Protein AF-A0A7S2LVB5-F1 (afdb_monomer_lite)

Sequence (305 aa):
MIGCSSKLIISASCRVPMVAQCCRGQSSNKRFIRQSYLFLQNRTIRWSSSSQSQAASADSVATNIDHHQPPLLGRIALVSGTTALATPAFPALGFLYAVLRVTVPDANARKLMEGRWGTLLSFTTWTVLPNLYHGAVTSLILPCAVSNALVASITTYGVIDVVSGGPKGNYADLLLQKPWVTGAGIGATVGYIAPNHVYGPVMEYAWQIEGMTQSMNYVISVPFATEVSVATGAVAGMILHPLLYYPINGISGIHWGFPLAAVTSALYFRGLKMAGRSKSIFLRLKFLKASTSNSVLAHFICACH

Organism: NCBI:txid267567

Radius of gyration: 27.36 Å; chains: 1; bounding box: 85×70×67 Å

pLDDT: mean 72.0, std 20.52, range [30.36, 96.38]

Structure (mmCIF, N/CA/C/O backbone):
data_AF-A0A7S2LVB5-F1
#
_entry.id   AF-A0A7S2LVB5-F1
#
loop_
_atom_site.group_PDB
_atom_site.id
_atom_site.type_symbol
_atom_site.label_atom_id
_atom_site.label_alt_id
_atom_site.label_comp_id
_atom_site.label_asym_id
_atom_site.label_entity_id
_atom_site.label_seq_id
_atom_site.pdbx_PDB_ins_code
_atom_site.Cartn_x
_atom_site.Cartn_y
_atom_site.Cartn_z
_atom_site.occupancy
_atom_site.B_iso_or_equiv
_atom_site.auth_seq_id
_atom_site.auth_comp_id
_atom_site.auth_asym_id
_atom_site.auth_atom_id
_atom_site.pdbx_PDB_model_num
ATOM 1 N N . MET A 1 1 ? -48.407 -42.076 36.391 1.00 35.75 1 MET A N 1
ATOM 2 C CA . MET A 1 1 ? -47.317 -43.070 36.357 1.00 35.75 1 MET A CA 1
ATOM 3 C C . MET A 1 1 ? -46.087 -42.400 35.764 1.00 35.75 1 MET A C 1
ATOM 5 O O . MET A 1 1 ? -46.181 -41.954 34.635 1.00 35.75 1 MET A O 1
ATOM 9 N N . ILE A 1 2 ? -45.046 -42.245 36.600 1.00 34.62 2 ILE A N 1
ATOM 10 C CA . ILE A 1 2 ? -43.590 -42.323 36.329 1.00 34.62 2 ILE A CA 1
ATOM 11 C C . ILE A 1 2 ? -43.108 -41.665 35.013 1.00 34.62 2 ILE A C 1
ATOM 13 O O . ILE A 1 2 ? -43.484 -42.113 33.945 1.00 34.62 2 ILE A O 1
ATOM 17 N N . GLY A 1 3 ? -42.223 -40.667 34.957 1.00 32.00 3 GLY A N 1
ATOM 18 C CA . GLY A 1 3 ? -41.259 -40.141 35.922 1.00 32.00 3 GLY A CA 1
ATOM 19 C C . GLY A 1 3 ? -39.963 -39.718 35.195 1.00 32.00 3 GLY A C 1
ATOM 20 O O . GLY A 1 3 ? -39.666 -40.219 34.118 1.00 32.00 3 GLY A O 1
ATOM 21 N N . CYS A 1 4 ? -39.191 -38.850 35.857 1.00 30.61 4 CYS A N 1
ATOM 22 C CA . CYS A 1 4 ? -37.751 -38.575 35.697 1.00 30.61 4 CYS A CA 1
ATOM 23 C C . CYS A 1 4 ? -37.210 -37.638 34.593 1.00 30.61 4 CYS A C 1
ATOM 25 O O . CYS A 1 4 ? -36.916 -38.019 33.466 1.00 30.61 4 CYS A O 1
ATOM 27 N N . SER A 1 5 ? -36.903 -36.420 35.061 1.00 39.91 5 SER A N 1
ATOM 28 C CA . SER A 1 5 ? -35.668 -35.642 34.868 1.00 39.91 5 SER A CA 1
ATOM 29 C C . SER A 1 5 ? -34.403 -36.416 34.474 1.00 39.91 5 SER A C 1
ATOM 31 O O . SER A 1 5 ? -34.119 -37.463 35.051 1.00 39.91 5 SER A O 1
ATOM 33 N N . SER A 1 6 ? -33.521 -35.762 33.704 1.00 37.41 6 SER A N 1
ATOM 34 C CA . SER A 1 6 ? -32.094 -35.632 34.057 1.00 37.41 6 SER A CA 1
ATOM 35 C C . SER A 1 6 ? -31.421 -34.469 33.321 1.00 37.41 6 SER A C 1
ATOM 37 O O . SER A 1 6 ? -31.394 -34.398 32.096 1.00 37.41 6 SER A O 1
ATOM 39 N N . LYS A 1 7 ? -30.872 -33.553 34.126 1.00 40.53 7 LYS A N 1
ATOM 40 C CA . LYS A 1 7 ? -29.868 -32.549 33.764 1.00 40.53 7 LYS A CA 1
ATOM 41 C C . LYS A 1 7 ? -28.563 -33.265 33.405 1.00 40.53 7 LYS A C 1
ATOM 43 O O . LYS A 1 7 ? -28.171 -34.173 34.131 1.00 40.53 7 LYS A O 1
ATOM 48 N N . LEU A 1 8 ? -27.832 -32.773 32.407 1.00 34.41 8 LEU A N 1
ATOM 49 C CA . LEU A 1 8 ? -26.390 -33.001 32.319 1.00 34.41 8 LEU A CA 1
ATOM 50 C C . LEU A 1 8 ? -25.682 -31.654 32.153 1.00 34.41 8 LEU A C 1
ATOM 52 O O . LEU A 1 8 ? -25.701 -31.032 31.096 1.00 34.41 8 LEU A O 1
ATOM 56 N N . ILE A 1 9 ? -25.110 -31.198 33.263 1.00 40.56 9 ILE A N 1
ATOM 57 C CA . ILE A 1 9 ? -24.127 -30.124 33.344 1.00 40.56 9 ILE A CA 1
ATOM 58 C C . ILE A 1 9 ? -22.772 -30.818 33.220 1.00 40.56 9 ILE A C 1
ATOM 60 O O . ILE A 1 9 ? -22.446 -31.644 34.070 1.00 40.56 9 ILE A O 1
ATOM 64 N N . ILE A 1 10 ? -21.979 -30.490 32.200 1.00 37.88 10 ILE A N 1
ATOM 65 C CA . ILE A 1 10 ? -20.549 -30.815 32.189 1.00 37.88 10 ILE A CA 1
ATOM 66 C C . ILE A 1 10 ? -19.778 -29.501 32.216 1.00 37.88 10 ILE A C 1
ATOM 68 O O . ILE A 1 10 ? -19.665 -28.779 31.230 1.00 37.88 10 ILE A O 1
ATOM 72 N N . SER A 1 11 ? -19.291 -29.211 33.419 1.00 36.31 11 SER A N 1
ATOM 73 C CA . SER A 1 11 ? -18.214 -28.280 33.715 1.00 36.31 11 SER A CA 1
ATOM 74 C C . SER A 1 11 ? -16.892 -28.944 33.329 1.00 36.31 11 SER A C 1
ATOM 76 O O . SER A 1 11 ? -16.600 -30.041 33.802 1.00 36.31 11 SER A O 1
ATOM 78 N N . ALA A 1 12 ? -16.095 -28.289 32.487 1.00 36.03 12 ALA A N 1
ATOM 79 C CA . ALA A 1 12 ? -14.706 -28.661 32.247 1.00 36.03 12 ALA A CA 1
ATOM 80 C C . ALA A 1 12 ? -13.818 -27.434 32.482 1.00 36.03 12 ALA A C 1
ATOM 82 O O . ALA A 1 12 ? -13.540 -26.638 31.588 1.00 36.03 12 ALA A O 1
ATOM 83 N N . SER A 1 13 ? -13.401 -27.288 33.739 1.00 35.75 13 SER A N 1
ATOM 84 C CA . SER A 1 13 ? -12.274 -26.457 34.155 1.00 35.75 13 SER A CA 1
ATOM 85 C C . SER A 1 13 ? -10.976 -27.032 33.591 1.00 35.75 13 SER A C 1
ATOM 87 O O . SER A 1 13 ? -10.487 -28.042 34.092 1.00 35.75 13 SER A O 1
ATOM 89 N N . CYS A 1 14 ? -10.366 -26.358 32.618 1.00 30.36 14 CYS A N 1
ATOM 90 C CA . CYS A 1 14 ? -8.947 -26.543 32.316 1.00 30.36 14 CYS A CA 1
ATOM 91 C C . CYS A 1 14 ? -8.132 -25.520 33.114 1.00 30.36 14 CYS A C 1
ATOM 93 O O . CYS A 1 14 ? -7.968 -24.370 32.713 1.00 30.36 14 CYS A O 1
ATOM 95 N N . ARG A 1 15 ? -7.624 -25.961 34.272 1.00 32.81 15 ARG A N 1
ATOM 96 C CA . ARG A 1 15 ? -6.464 -25.352 34.935 1.00 32.81 15 ARG A CA 1
ATOM 97 C C . ARG A 1 15 ? -5.227 -25.669 34.101 1.00 32.81 15 ARG A C 1
ATOM 99 O O . ARG A 1 15 ? -4.906 -26.840 33.927 1.00 32.81 15 ARG A O 1
ATOM 106 N N . VAL A 1 16 ? -4.503 -24.643 33.668 1.00 35.31 16 VAL A N 1
ATOM 107 C CA . VAL A 1 16 ? -3.110 -24.778 33.226 1.00 35.31 16 VAL A CA 1
ATOM 108 C C . VAL A 1 16 ? -2.231 -24.117 34.293 1.00 35.31 16 VAL A C 1
ATOM 110 O O . VAL A 1 16 ? -2.535 -22.994 34.704 1.00 35.31 16 VAL A O 1
ATOM 113 N N . PRO A 1 17 ? -1.205 -24.810 34.815 1.00 41.88 17 PRO A N 1
ATOM 114 C CA . PRO A 1 17 ? -0.405 -24.319 35.926 1.00 41.88 17 PRO A CA 1
ATOM 115 C C . PRO A 1 17 ? 0.541 -23.191 35.500 1.00 41.88 17 PRO A C 1
ATOM 117 O O . PRO A 1 17 ? 1.174 -23.240 34.446 1.00 41.88 17 PRO A O 1
ATOM 120 N N . MET A 1 18 ? 0.671 -22.203 36.388 1.00 34.16 18 MET A N 1
ATOM 121 C CA . MET A 1 18 ? 1.814 -21.298 36.441 1.00 34.16 18 MET A CA 1
ATOM 122 C C . MET A 1 18 ? 3.101 -22.114 36.588 1.00 34.16 18 MET A C 1
ATOM 124 O O . MET A 1 18 ? 3.300 -22.782 37.602 1.00 34.16 18 MET A O 1
ATOM 128 N N . VAL A 1 19 ? 3.997 -21.994 35.612 1.00 33.59 19 VAL A N 1
ATOM 129 C CA . VAL A 1 19 ? 5.414 -22.312 35.784 1.00 33.59 19 VAL A CA 1
ATOM 130 C C . VAL A 1 19 ? 6.160 -20.988 35.860 1.00 33.59 19 VAL A C 1
ATOM 132 O O . VAL A 1 19 ? 6.384 -20.311 34.861 1.00 33.59 19 VAL A O 1
ATOM 135 N N . ALA A 1 20 ? 6.512 -20.613 37.085 1.00 43.16 20 ALA A N 1
ATOM 136 C CA . ALA A 1 20 ? 7.565 -19.655 37.351 1.00 43.16 20 ALA A CA 1
ATOM 137 C C . ALA A 1 20 ? 8.901 -20.402 37.282 1.00 43.16 20 ALA A C 1
ATOM 139 O O . ALA A 1 20 ? 9.131 -21.291 38.099 1.00 43.16 20 ALA A O 1
ATOM 140 N N . GLN A 1 21 ? 9.794 -20.037 36.357 1.00 33.72 21 GLN A N 1
ATOM 141 C CA . GLN A 1 21 ? 11.219 -20.292 36.561 1.00 33.72 21 GLN A CA 1
ATOM 142 C C . GLN A 1 21 ? 12.143 -19.416 35.705 1.00 33.72 21 GLN A C 1
ATOM 144 O O . GLN A 1 21 ? 12.141 -19.456 34.481 1.00 33.72 21 GLN A O 1
ATOM 149 N N . CYS A 1 22 ? 12.988 -18.699 36.447 1.00 30.69 22 CYS A N 1
ATOM 150 C CA . CYS A 1 22 ? 14.386 -18.374 36.183 1.00 30.69 22 CYS A CA 1
ATOM 151 C C . CYS A 1 22 ? 14.777 -17.444 35.023 1.00 30.69 22 CYS A C 1
ATOM 153 O O . CYS A 1 22 ? 14.985 -17.838 33.880 1.00 30.69 22 CYS A O 1
ATOM 155 N N . CYS A 1 23 ? 15.129 -16.224 35.439 1.00 44.19 23 CYS A N 1
ATOM 156 C CA . CYS A 1 23 ? 16.204 -15.404 34.894 1.00 44.19 23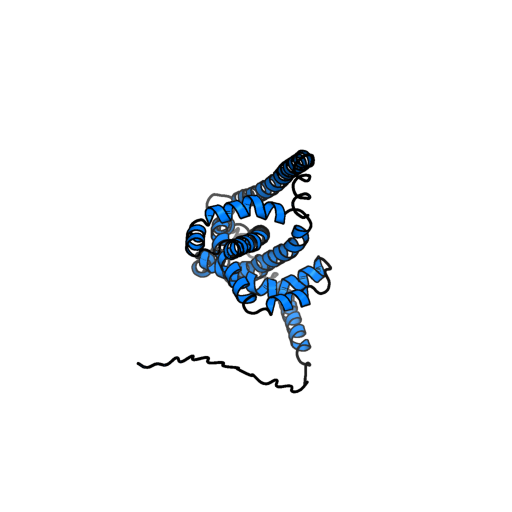 CYS A CA 1
ATOM 157 C C . CYS A 1 23 ? 17.445 -16.224 34.487 1.00 44.19 23 CYS A C 1
ATOM 159 O O . CYS A 1 23 ? 18.034 -16.892 35.337 1.00 44.19 23 CYS A O 1
ATOM 161 N N . ARG A 1 24 ? 17.914 -16.066 33.240 1.00 34.28 24 ARG A N 1
ATOM 162 C CA . ARG A 1 24 ? 19.343 -16.082 32.860 1.00 34.28 24 ARG A CA 1
ATOM 163 C C . ARG A 1 24 ? 19.531 -15.599 31.412 1.00 34.28 24 ARG A C 1
ATOM 165 O O . ARG A 1 24 ? 19.062 -16.233 30.478 1.00 34.28 24 ARG A O 1
ATOM 172 N N . GLY A 1 25 ? 20.304 -14.522 31.238 1.00 35.47 25 GLY A N 1
ATOM 173 C CA . GLY A 1 25 ? 21.238 -14.415 30.109 1.00 35.47 25 GLY A CA 1
ATOM 174 C C . GLY A 1 25 ? 20.828 -13.636 28.851 1.00 35.47 25 GLY A C 1
ATOM 175 O O . GLY A 1 25 ? 21.008 -14.145 27.750 1.00 35.47 25 GLY A O 1
ATOM 176 N N . GLN A 1 26 ? 20.401 -12.373 28.957 1.00 41.00 26 GLN A N 1
ATOM 177 C CA . GLN A 1 26 ? 20.441 -11.443 27.813 1.00 41.00 26 GLN A CA 1
ATOM 178 C C . GLN A 1 26 ? 21.846 -10.824 27.671 1.00 41.00 26 GLN A C 1
ATOM 180 O O . GLN A 1 26 ? 22.150 -9.787 28.250 1.00 41.00 26 GLN A O 1
ATOM 185 N N . SER A 1 27 ? 22.721 -11.463 26.889 1.00 44.84 27 SER A N 1
ATOM 186 C CA . SER A 1 27 ? 24.031 -10.901 26.501 1.00 44.84 27 SER A CA 1
ATOM 187 C C . SER A 1 27 ? 24.488 -11.383 25.113 1.00 44.84 27 SER A C 1
ATOM 189 O O . SER A 1 27 ? 25.638 -11.756 24.907 1.00 44.84 27 SER A O 1
ATOM 191 N N . SER A 1 28 ? 23.585 -11.414 24.123 1.00 43.78 28 SER A N 1
ATOM 192 C CA . SER A 1 28 ? 23.976 -11.796 22.748 1.00 43.78 28 SER A CA 1
ATOM 193 C C . SER A 1 28 ? 23.443 -10.889 21.633 1.00 43.78 28 SER A C 1
ATOM 195 O O . SER A 1 28 ? 23.847 -11.023 20.484 1.00 43.78 28 SER A O 1
ATOM 197 N N . ASN A 1 29 ? 22.615 -9.881 21.938 1.00 45.72 29 ASN A N 1
ATOM 198 C CA . ASN A 1 29 ? 21.957 -9.102 20.878 1.00 45.72 29 ASN A CA 1
ATOM 199 C C . ASN A 1 29 ? 22.748 -7.874 20.378 1.00 45.72 29 ASN A C 1
ATOM 201 O O . ASN A 1 29 ? 22.427 -7.295 19.346 1.00 45.72 29 ASN A O 1
ATOM 205 N N . LYS A 1 30 ? 23.835 -7.480 21.061 1.00 40.69 30 LYS A N 1
ATOM 206 C CA . LYS A 1 30 ? 24.654 -6.323 20.639 1.00 40.69 30 LYS A CA 1
ATOM 207 C C . LYS A 1 30 ? 25.687 -6.649 19.550 1.00 40.69 30 LYS A C 1
ATOM 209 O O . LYS A 1 30 ? 26.163 -5.732 18.886 1.00 40.69 30 LYS A O 1
ATOM 214 N N . ARG A 1 31 ? 26.031 -7.927 19.330 1.00 45.09 31 ARG A N 1
ATOM 215 C CA . ARG A 1 31 ? 26.984 -8.321 18.267 1.00 45.09 31 ARG A CA 1
ATOM 216 C C . ARG A 1 31 ? 26.325 -8.440 16.893 1.00 45.09 31 ARG A C 1
ATOM 218 O O . ARG A 1 31 ? 26.957 -8.074 15.909 1.00 45.09 31 ARG A O 1
ATOM 225 N N . PHE A 1 32 ? 25.060 -8.857 16.834 1.00 45.56 32 PHE A N 1
ATOM 226 C CA . PHE A 1 32 ? 24.356 -9.045 15.563 1.00 45.56 32 PHE A CA 1
ATOM 227 C C . PHE A 1 32 ? 24.054 -7.710 14.866 1.00 45.56 32 PHE A C 1
ATOM 229 O O . PHE A 1 32 ? 24.306 -7.558 13.676 1.00 45.56 32 PHE A O 1
ATOM 236 N N . ILE A 1 33 ? 23.645 -6.686 15.625 1.00 52.06 33 ILE A N 1
ATOM 237 C CA . ILE A 1 33 ? 23.381 -5.347 15.068 1.00 52.06 33 ILE A CA 1
ATOM 238 C C . ILE A 1 33 ? 24.677 -4.697 14.552 1.00 52.06 33 ILE A C 1
ATOM 240 O O . ILE A 1 33 ? 24.681 -4.086 13.487 1.00 52.06 33 ILE A O 1
ATOM 244 N N . ARG A 1 34 ? 25.814 -4.884 15.240 1.00 45.12 34 ARG A N 1
ATOM 245 C CA . ARG A 1 34 ? 27.103 -4.304 14.816 1.00 45.12 34 ARG A CA 1
ATOM 246 C C . ARG A 1 34 ? 27.665 -4.955 13.541 1.00 45.12 34 ARG A C 1
ATOM 248 O O . ARG A 1 34 ? 28.349 -4.278 12.778 1.00 45.12 34 ARG A O 1
ATOM 255 N N . GLN A 1 35 ? 27.350 -6.227 13.277 1.00 45.47 35 GLN A N 1
ATOM 256 C CA . GLN A 1 35 ? 27.742 -6.913 12.038 1.00 45.47 35 GLN A CA 1
ATOM 257 C C . GLN A 1 35 ? 26.933 -6.441 10.818 1.00 45.47 35 GLN A C 1
ATOM 259 O O . GLN A 1 35 ? 27.504 -6.278 9.740 1.00 45.47 35 GLN A O 1
ATOM 264 N N . SER A 1 36 ? 25.644 -6.131 10.987 1.00 48.53 36 SER A N 1
ATOM 265 C CA . SER A 1 36 ? 24.786 -5.650 9.893 1.00 48.53 36 SER A CA 1
ATOM 266 C C . SER A 1 36 ? 25.194 -4.266 9.367 1.00 48.53 36 SER A C 1
ATOM 268 O O . SER A 1 36 ? 25.165 -4.036 8.158 1.00 48.53 36 SER A O 1
ATOM 270 N N . TYR A 1 37 ? 25.650 -3.357 10.240 1.00 45.69 37 TYR A N 1
ATOM 271 C CA . TYR A 1 37 ? 26.130 -2.031 9.818 1.00 45.69 37 TYR A CA 1
ATOM 272 C C . TYR A 1 37 ? 27.459 -2.089 9.046 1.00 45.69 37 TYR A C 1
ATOM 274 O O . TYR A 1 37 ? 27.626 -1.373 8.058 1.00 45.69 37 TYR A O 1
ATOM 282 N N . LEU A 1 38 ? 28.379 -2.983 9.429 1.00 46.66 38 LEU A N 1
ATOM 283 C CA . LEU A 1 38 ? 29.656 -3.160 8.722 1.00 46.66 38 LEU A CA 1
ATOM 284 C C . LEU A 1 38 ? 29.482 -3.819 7.343 1.00 46.66 38 LEU A C 1
ATOM 286 O O . LEU A 1 38 ? 30.240 -3.520 6.420 1.00 46.66 38 LEU A O 1
ATOM 290 N N . PHE A 1 39 ? 28.459 -4.661 7.165 1.00 47.31 39 PHE A N 1
ATOM 291 C CA . PHE A 1 39 ? 28.140 -5.246 5.859 1.00 47.31 39 PHE A CA 1
ATOM 292 C C . PHE A 1 39 ? 27.576 -4.207 4.870 1.00 47.31 39 PHE A C 1
ATOM 294 O O . PHE A 1 39 ? 27.890 -4.251 3.679 1.00 47.31 39 PHE A O 1
ATOM 301 N N . LEU A 1 40 ? 26.799 -3.233 5.358 1.00 45.62 40 LEU A N 1
ATOM 302 C CA . LEU A 1 40 ? 26.275 -2.132 4.540 1.00 45.62 40 LEU A CA 1
ATOM 303 C C . LEU A 1 40 ? 27.365 -1.118 4.154 1.00 45.62 40 LEU A C 1
ATOM 305 O O . LEU A 1 40 ? 27.408 -0.707 2.997 1.00 45.62 40 LEU A O 1
ATOM 309 N N . GLN A 1 41 ? 28.291 -0.782 5.060 1.00 48.41 41 GLN A N 1
ATOM 310 C CA . GLN A 1 41 ? 29.406 0.132 4.757 1.00 48.41 41 GLN A CA 1
ATOM 311 C C . GLN A 1 41 ? 30.425 -0.449 3.762 1.00 48.41 41 GLN A C 1
ATOM 313 O O . GLN A 1 41 ? 30.938 0.276 2.911 1.00 48.41 41 GLN A O 1
ATOM 318 N N . ASN A 1 42 ? 30.694 -1.759 3.802 1.00 40.31 42 ASN A N 1
ATOM 319 C CA . ASN A 1 42 ? 31.639 -2.377 2.863 1.00 40.31 42 ASN A CA 1
ATOM 320 C C . ASN A 1 42 ? 31.084 -2.532 1.435 1.00 40.31 42 ASN A C 1
ATOM 322 O O . ASN A 1 42 ? 31.864 -2.651 0.487 1.00 40.31 42 ASN A O 1
ATOM 326 N N . ARG A 1 43 ? 29.756 -2.501 1.239 1.00 47.31 43 ARG A N 1
ATOM 327 C CA . ARG A 1 43 ? 29.160 -2.495 -0.108 1.00 47.31 43 ARG A CA 1
ATOM 328 C C . ARG A 1 43 ? 29.185 -1.113 -0.758 1.00 47.31 43 ARG A C 1
ATOM 330 O O . ARG A 1 43 ? 29.438 -1.050 -1.955 1.00 47.31 43 ARG A O 1
ATOM 337 N N . THR A 1 44 ? 29.007 -0.024 -0.011 1.00 45.81 44 THR A N 1
ATOM 338 C CA . THR A 1 44 ? 29.083 1.338 -0.574 1.00 45.81 44 THR A CA 1
ATOM 339 C C . THR A 1 44 ? 30.484 1.695 -1.066 1.00 45.81 44 THR A C 1
ATOM 341 O O . THR A 1 44 ? 30.612 2.348 -2.096 1.00 45.81 44 THR A O 1
ATOM 344 N N . ILE A 1 45 ? 31.539 1.200 -0.411 1.00 46.56 45 ILE A N 1
ATOM 345 C CA . ILE A 1 45 ? 32.925 1.466 -0.835 1.00 46.56 45 ILE A CA 1
ATOM 346 C C . ILE A 1 45 ? 33.287 0.683 -2.113 1.00 46.56 45 ILE A C 1
ATOM 348 O O . ILE A 1 45 ? 33.982 1.200 -2.982 1.00 46.56 45 ILE A O 1
ATOM 352 N N . ARG A 1 46 ? 32.765 -0.540 -2.298 1.00 39.50 46 ARG A N 1
ATOM 353 C CA . ARG A 1 46 ? 33.046 -1.353 -3.502 1.00 39.50 46 ARG A CA 1
ATOM 354 C C . ARG A 1 46 ? 32.313 -0.865 -4.765 1.00 39.50 46 ARG A C 1
ATOM 356 O O . ARG A 1 46 ? 32.735 -1.178 -5.876 1.00 39.50 46 ARG A O 1
ATOM 363 N N . TRP A 1 47 ? 31.251 -0.074 -4.608 1.00 39.81 47 TRP A N 1
ATOM 364 C CA . TRP A 1 47 ? 30.576 0.587 -5.731 1.00 39.81 47 TRP A CA 1
ATOM 365 C C . TRP A 1 47 ? 31.335 1.809 -6.259 1.00 39.81 47 TRP A C 1
ATOM 367 O O . TRP A 1 47 ? 31.110 2.188 -7.399 1.00 39.81 47 TRP A O 1
ATOM 377 N N . SER A 1 48 ? 32.251 2.418 -5.491 1.00 40.06 48 SER A N 1
ATOM 378 C CA . SER A 1 48 ? 32.998 3.587 -5.985 1.00 40.06 48 SER A CA 1
ATOM 379 C C . SER A 1 48 ? 34.229 3.217 -6.819 1.00 40.06 48 SER A C 1
ATOM 381 O O . SER A 1 48 ? 34.721 4.057 -7.565 1.00 40.06 48 SER A O 1
ATOM 383 N N . SER A 1 49 ? 34.733 1.984 -6.716 1.00 42.00 49 SER A N 1
ATOM 384 C CA . SER A 1 49 ? 35.963 1.550 -7.395 1.00 42.00 49 SER A CA 1
ATOM 385 C C . SER A 1 49 ? 35.735 0.753 -8.683 1.00 42.00 49 SER A C 1
ATOM 387 O O . SER A 1 49 ? 36.684 0.514 -9.422 1.00 42.00 49 SER A O 1
ATOM 389 N N . SER A 1 50 ? 34.492 0.372 -8.991 1.00 44.03 50 SER A N 1
ATOM 390 C CA . SER A 1 50 ? 34.132 -0.315 -10.246 1.00 44.03 50 SER A CA 1
ATOM 391 C C . SER A 1 50 ? 33.625 0.630 -11.346 1.00 44.03 50 SER A C 1
ATOM 393 O O . SER A 1 50 ? 33.484 0.215 -12.491 1.00 44.03 50 SER A O 1
ATOM 395 N N . SER A 1 51 ? 33.423 1.913 -11.035 1.00 46.88 51 SER A N 1
ATOM 396 C CA . SER A 1 51 ? 32.856 2.909 -11.959 1.00 46.88 51 SER A CA 1
ATOM 397 C C . SER A 1 51 ? 33.882 3.602 -12.862 1.00 46.88 51 SER A C 1
ATOM 399 O O . SER A 1 51 ? 33.492 4.393 -13.714 1.00 46.88 51 SER A O 1
ATOM 401 N N . GLN A 1 52 ? 35.186 3.366 -12.674 1.00 46.72 52 GLN A N 1
ATOM 402 C CA . GLN A 1 52 ? 36.233 4.162 -13.332 1.00 46.72 52 GLN A CA 1
ATOM 403 C C . GLN A 1 52 ? 36.926 3.483 -14.521 1.00 46.72 52 GLN A C 1
ATOM 405 O O . GLN A 1 52 ? 37.610 4.161 -15.280 1.00 46.72 52 GLN A O 1
ATOM 410 N N . SER A 1 53 ? 36.713 2.187 -14.755 1.00 44.44 53 SER A N 1
ATOM 411 C CA . SER A 1 53 ? 37.353 1.446 -15.859 1.00 44.44 53 SER A CA 1
ATOM 412 C C . SER A 1 53 ? 36.438 1.145 -17.058 1.00 44.44 53 SER A C 1
ATOM 414 O O . SER A 1 53 ? 36.864 0.464 -17.984 1.00 44.44 53 SER A O 1
ATOM 416 N N . GLN A 1 54 ? 35.214 1.688 -17.102 1.00 48.41 54 GLN A N 1
ATOM 417 C CA . GLN A 1 54 ? 34.299 1.579 -18.259 1.00 48.41 54 GLN A CA 1
ATOM 418 C C . GLN A 1 54 ? 34.056 2.909 -19.000 1.00 48.41 54 GLN A C 1
ATOM 420 O O . GLN A 1 54 ? 33.206 2.984 -19.881 1.00 48.41 54 GLN A O 1
ATOM 425 N N . ALA A 1 55 ? 34.827 3.958 -18.701 1.00 46.31 55 ALA A N 1
ATOM 426 C CA . ALA A 1 55 ? 34.642 5.285 -19.298 1.00 46.31 55 ALA A CA 1
ATOM 427 C C . ALA A 1 55 ? 35.165 5.433 -20.747 1.00 46.31 55 ALA A C 1
ATOM 429 O O . ALA A 1 55 ? 35.004 6.497 -21.330 1.00 46.31 55 ALA A O 1
ATOM 430 N N . ALA A 1 56 ? 35.777 4.404 -21.348 1.00 46.62 56 ALA A N 1
ATOM 431 C CA . ALA A 1 56 ? 36.442 4.523 -22.657 1.00 46.62 56 ALA A CA 1
ATOM 432 C C . ALA A 1 56 ? 35.737 3.801 -23.828 1.00 46.62 56 ALA A C 1
ATOM 434 O O . ALA A 1 56 ? 36.320 3.655 -24.896 1.00 46.62 56 ALA A O 1
ATOM 435 N N . SER A 1 57 ? 34.492 3.338 -23.663 1.00 45.66 57 SER A N 1
ATOM 436 C CA . SER A 1 57 ? 33.711 2.729 -24.764 1.00 45.66 57 SER A CA 1
ATOM 437 C C . SER A 1 57 ? 32.205 3.030 -24.694 1.00 45.66 57 SER A C 1
ATOM 439 O O . SER A 1 57 ? 31.380 2.241 -25.145 1.00 45.66 57 SER A O 1
ATOM 441 N N . ALA A 1 58 ? 31.837 4.181 -24.121 1.00 45.78 58 ALA A N 1
ATOM 442 C CA . ALA A 1 58 ? 30.447 4.571 -23.864 1.00 45.78 58 ALA A CA 1
ATOM 443 C C . ALA A 1 58 ? 29.857 5.578 -24.878 1.00 45.78 58 ALA A C 1
ATOM 445 O O . ALA A 1 58 ? 28.734 6.030 -24.683 1.00 45.78 58 ALA A O 1
ATOM 446 N N . ASP A 1 59 ? 30.563 5.904 -25.966 1.00 44.75 59 ASP A N 1
ATOM 447 C CA . ASP A 1 59 ? 30.150 6.969 -26.902 1.00 44.75 59 ASP A CA 1
ATOM 448 C C . ASP A 1 59 ? 29.318 6.503 -28.114 1.00 44.75 59 ASP A C 1
ATOM 450 O O . ASP A 1 59 ? 29.025 7.288 -29.012 1.00 44.75 59 ASP A O 1
ATOM 454 N N . SER A 1 60 ? 28.870 5.245 -28.160 1.00 43.81 60 SER A N 1
ATOM 455 C CA . SER A 1 60 ? 27.989 4.771 -29.248 1.00 43.81 60 SER A CA 1
ATOM 456 C C . SER A 1 60 ? 26.861 3.834 -28.823 1.00 43.81 60 SER A C 1
ATOM 458 O O . SER A 1 60 ? 26.122 3.333 -29.669 1.00 43.81 60 SER A O 1
ATOM 460 N N . VAL A 1 61 ? 26.646 3.663 -27.517 1.00 46.19 61 VAL A N 1
ATOM 461 C CA . VAL A 1 61 ? 25.411 3.078 -26.984 1.00 46.19 61 VAL A CA 1
ATOM 462 C C . VAL A 1 61 ? 24.628 4.193 -26.304 1.00 46.19 61 VAL A C 1
ATOM 464 O O . VAL A 1 61 ? 24.347 4.156 -25.108 1.00 46.19 61 VAL A O 1
ATOM 467 N N . ALA A 1 62 ? 24.255 5.201 -27.096 1.00 46.09 62 ALA A N 1
ATOM 468 C CA . ALA A 1 62 ? 23.028 5.938 -26.845 1.00 46.09 62 ALA A CA 1
ATOM 469 C C . ALA A 1 62 ? 21.902 4.904 -26.940 1.00 46.09 62 ALA A C 1
ATOM 471 O O . ALA A 1 62 ? 21.313 4.667 -27.995 1.00 46.09 62 ALA A O 1
ATOM 472 N N . THR A 1 63 ? 21.713 4.182 -25.835 1.00 47.59 63 THR A N 1
ATOM 473 C CA . THR A 1 63 ? 20.576 3.317 -25.604 1.00 47.59 63 THR A CA 1
ATOM 474 C C . THR A 1 63 ? 19.364 4.128 -26.006 1.00 47.59 63 THR A C 1
ATOM 476 O O . THR A 1 63 ? 19.226 5.296 -25.644 1.00 47.59 63 THR A O 1
ATOM 479 N N . ASN A 1 64 ? 18.518 3.528 -26.829 1.00 48.72 64 ASN A N 1
ATOM 480 C CA . ASN A 1 64 ? 17.180 4.020 -27.068 1.00 48.72 64 ASN A CA 1
ATOM 481 C C . ASN A 1 64 ? 16.498 4.019 -25.692 1.00 48.72 64 ASN A C 1
ATOM 483 O O . ASN A 1 64 ? 15.983 2.993 -25.248 1.00 48.72 64 ASN A O 1
ATOM 487 N N . ILE A 1 65 ? 16.676 5.104 -24.929 1.00 56.50 65 ILE A N 1
ATOM 488 C CA . ILE A 1 65 ? 16.057 5.293 -23.628 1.00 56.50 65 ILE A CA 1
ATOM 489 C C . ILE A 1 65 ? 14.588 5.343 -23.979 1.00 56.50 65 ILE A C 1
ATOM 491 O O . ILE A 1 65 ? 14.113 6.345 -24.506 1.00 56.50 65 ILE A O 1
ATOM 495 N N . ASP A 1 66 ? 13.899 4.228 -23.759 1.00 63.56 66 ASP A N 1
ATOM 496 C CA . ASP A 1 66 ? 12.463 4.132 -23.935 1.00 63.56 66 ASP A CA 1
ATOM 497 C C . ASP A 1 66 ? 11.820 5.225 -23.073 1.00 63.56 66 ASP A C 1
ATOM 499 O O . ASP A 1 66 ? 11.533 5.029 -21.891 1.00 63.56 66 ASP A O 1
ATOM 503 N N . HIS A 1 67 ? 11.563 6.391 -23.673 1.00 69.12 67 HIS A N 1
ATOM 504 C CA . HIS A 1 67 ? 10.910 7.547 -23.050 1.00 69.12 67 HIS A CA 1
ATOM 505 C C . HIS A 1 67 ? 9.483 7.221 -22.574 1.00 69.12 67 HIS A C 1
ATOM 507 O O . HIS A 1 67 ? 8.801 8.044 -21.960 1.00 69.12 67 HIS A O 1
ATOM 513 N N . HIS A 1 68 ? 9.021 6.007 -22.853 1.00 81.06 68 HIS A N 1
ATOM 514 C CA . HIS A 1 68 ? 7.755 5.444 -22.421 1.00 81.06 68 HIS A CA 1
ATOM 515 C C . HIS A 1 68 ? 7.794 4.907 -20.993 1.00 81.06 68 HIS A C 1
ATOM 517 O O . HIS A 1 68 ? 6.748 4.847 -20.348 1.00 81.06 68 HIS A O 1
ATOM 523 N N . GLN A 1 69 ? 8.971 4.539 -20.481 1.00 83.75 69 GLN A N 1
ATOM 524 C CA . GLN A 1 69 ? 9.092 3.895 -19.183 1.00 83.75 69 GLN A CA 1
ATOM 525 C C . GLN A 1 69 ? 9.574 4.884 -18.111 1.00 83.75 69 GLN A C 1
ATOM 527 O O . GLN A 1 69 ? 10.599 5.544 -18.291 1.00 83.75 69 GLN A O 1
ATOM 532 N N . PRO A 1 70 ? 8.874 4.997 -16.968 1.00 86.50 70 PRO A N 1
ATOM 533 C CA . PRO A 1 70 ? 9.315 5.868 -15.885 1.00 86.50 70 PRO A CA 1
ATOM 534 C C . PRO A 1 70 ? 10.629 5.363 -15.272 1.00 86.50 70 PRO A C 1
ATOM 536 O O . PRO A 1 70 ? 10.807 4.147 -15.128 1.00 86.50 70 PRO A O 1
ATOM 539 N N . PRO A 1 71 ? 11.527 6.262 -14.832 1.00 90.44 71 PRO A N 1
ATOM 540 C CA . PRO A 1 71 ? 12.725 5.868 -14.095 1.00 90.44 71 PRO A CA 1
ATOM 541 C C . PRO A 1 71 ? 12.352 5.170 -12.776 1.00 90.44 71 PRO A C 1
ATOM 543 O O . PRO A 1 71 ? 11.282 5.423 -12.218 1.00 90.44 71 PRO A O 1
ATOM 546 N N . LEU A 1 72 ? 13.252 4.334 -12.238 1.00 89.94 72 LEU A N 1
ATOM 547 C CA . LEU A 1 72 ? 13.031 3.574 -10.994 1.00 89.94 72 LEU A CA 1
ATOM 548 C C . LEU A 1 72 ? 12.512 4.460 -9.850 1.00 89.94 72 LEU A C 1
ATOM 550 O O . LEU A 1 72 ? 11.526 4.118 -9.202 1.00 89.94 72 LEU A O 1
ATOM 554 N N . LEU A 1 73 ? 13.125 5.630 -9.642 1.00 89.69 73 LEU A N 1
ATOM 555 C CA . LEU A 1 73 ? 12.690 6.581 -8.612 1.00 89.69 73 LEU A CA 1
ATOM 556 C C . LEU A 1 73 ? 11.258 7.085 -8.840 1.00 89.69 73 LEU A C 1
ATOM 558 O O . LEU A 1 73 ? 10.509 7.240 -7.879 1.00 89.69 73 LEU A O 1
ATOM 562 N N . GLY A 1 74 ? 10.849 7.281 -10.097 1.00 89.50 74 GLY A N 1
ATOM 563 C CA . GLY A 1 74 ? 9.473 7.638 -10.446 1.00 89.50 74 GLY A CA 1
ATOM 564 C C . GLY A 1 74 ? 8.480 6.526 -10.100 1.00 89.50 74 GLY A C 1
ATOM 565 O O . GLY A 1 74 ? 7.415 6.802 -9.549 1.00 89.50 74 GLY A O 1
ATOM 566 N N . ARG A 1 75 ? 8.851 5.260 -10.338 1.00 90.75 75 ARG A N 1
ATOM 567 C CA . ARG A 1 75 ? 8.037 4.085 -9.972 1.00 90.75 75 ARG A CA 1
ATOM 568 C C . ARG A 1 75 ? 7.915 3.923 -8.455 1.00 90.75 75 ARG A C 1
ATOM 570 O O . ARG A 1 75 ? 6.811 3.761 -7.940 1.00 90.75 75 ARG A O 1
ATOM 577 N N . ILE A 1 76 ? 9.029 4.051 -7.731 1.00 92.38 76 ILE A N 1
ATOM 578 C CA . ILE A 1 76 ? 9.067 4.034 -6.259 1.00 92.38 76 ILE A CA 1
ATOM 579 C C . ILE A 1 76 ? 8.180 5.151 -5.694 1.00 92.38 76 ILE A C 1
ATOM 581 O O . ILE A 1 76 ? 7.358 4.888 -4.818 1.00 92.38 76 ILE A O 1
ATOM 585 N N . ALA A 1 77 ? 8.283 6.375 -6.220 1.00 90.88 77 ALA A N 1
ATOM 586 C CA . ALA A 1 77 ? 7.457 7.502 -5.788 1.00 90.88 77 ALA A CA 1
ATOM 587 C C . ALA A 1 77 ? 5.958 7.268 -6.049 1.00 90.88 77 ALA A C 1
ATOM 589 O O . ALA A 1 77 ? 5.134 7.581 -5.190 1.00 90.88 77 ALA A O 1
ATOM 590 N N . LEU A 1 78 ? 5.599 6.669 -7.189 1.00 89.69 78 LEU A N 1
ATOM 591 C CA . LEU A 1 78 ? 4.222 6.281 -7.516 1.00 89.69 78 LEU A CA 1
ATOM 592 C C . LEU A 1 78 ? 3.648 5.274 -6.516 1.00 89.69 78 LEU A C 1
ATOM 594 O O . LEU A 1 78 ? 2.567 5.497 -5.965 1.00 89.69 78 LEU A O 1
ATOM 598 N N . VAL A 1 79 ? 4.371 4.182 -6.261 1.00 92.06 79 VAL A N 1
ATOM 599 C CA . VAL A 1 79 ? 3.961 3.140 -5.304 1.00 92.06 79 VAL A CA 1
ATOM 600 C C . VAL A 1 79 ? 3.877 3.715 -3.890 1.00 92.06 79 VAL A C 1
ATOM 602 O O . VAL A 1 79 ? 2.908 3.468 -3.174 1.00 92.06 79 VAL A O 1
ATOM 605 N N . SER A 1 80 ? 4.852 4.540 -3.507 1.00 92.75 80 SER A N 1
ATOM 606 C CA . SER A 1 80 ? 4.897 5.241 -2.222 1.00 92.75 80 SER A CA 1
ATOM 607 C C . SER A 1 80 ? 3.671 6.139 -2.031 1.00 92.75 80 SER A C 1
ATOM 609 O O . SER A 1 80 ? 2.898 5.955 -1.090 1.00 92.75 80 SER A O 1
ATOM 611 N N . GLY A 1 81 ? 3.426 7.059 -2.968 1.00 89.88 81 GLY A N 1
ATOM 612 C CA . GLY A 1 81 ? 2.337 8.029 -2.877 1.00 89.88 81 GLY A CA 1
ATOM 613 C C . GLY A 1 81 ? 0.957 7.378 -2.880 1.00 89.88 81 GLY A C 1
ATOM 614 O O . GLY A 1 81 ? 0.099 7.733 -2.074 1.00 89.88 81 GLY A O 1
ATOM 615 N N . THR A 1 82 ? 0.740 6.380 -3.736 1.00 90.19 82 THR A N 1
ATOM 616 C CA . THR A 1 82 ? -0.534 5.647 -3.762 1.00 90.19 82 THR A CA 1
ATOM 617 C C . THR A 1 82 ? -0.765 4.828 -2.500 1.00 90.19 82 THR A C 1
ATOM 619 O O . THR A 1 82 ? -1.879 4.841 -1.979 1.00 90.19 82 THR A O 1
ATOM 622 N N . THR A 1 83 ? 0.271 4.194 -1.948 1.00 91.81 83 THR A N 1
ATOM 623 C CA . THR A 1 83 ? 0.173 3.477 -0.670 1.00 91.81 83 THR A CA 1
ATOM 624 C C . THR A 1 83 ? -0.138 4.434 0.484 1.00 91.81 83 THR A C 1
ATOM 626 O O . THR A 1 83 ? -1.045 4.167 1.278 1.00 91.81 83 THR A O 1
ATOM 629 N N . ALA A 1 84 ? 0.550 5.579 0.564 1.00 91.38 84 ALA A N 1
ATOM 630 C CA . ALA A 1 84 ? 0.274 6.600 1.577 1.00 91.38 84 ALA A CA 1
ATOM 631 C C . ALA A 1 84 ? -1.176 7.096 1.491 1.00 91.38 84 ALA A C 1
ATOM 633 O O . ALA A 1 84 ? -1.875 7.171 2.501 1.00 91.38 84 ALA A O 1
ATOM 634 N N . LEU A 1 85 ? -1.658 7.381 0.279 1.00 87.00 85 LEU A N 1
ATOM 635 C CA . LEU A 1 85 ? -3.020 7.864 0.062 1.00 87.00 85 LEU A CA 1
ATOM 636 C C . LEU A 1 85 ? -4.075 6.796 0.343 1.00 87.00 85 LEU A C 1
ATOM 638 O O . LEU A 1 85 ? -5.145 7.123 0.843 1.00 87.00 85 LEU A O 1
ATOM 642 N N . ALA A 1 86 ? -3.789 5.528 0.066 1.00 88.94 86 ALA A N 1
ATOM 643 C CA . ALA A 1 86 ? -4.723 4.444 0.335 1.00 88.94 86 ALA A CA 1
ATOM 644 C C . ALA A 1 86 ? -4.746 4.022 1.814 1.00 88.94 86 ALA A C 1
ATOM 646 O O . ALA A 1 86 ? -5.753 3.491 2.275 1.00 88.94 86 ALA A O 1
ATOM 647 N N . THR A 1 87 ? -3.680 4.290 2.575 1.00 90.06 87 THR A N 1
ATOM 648 C CA . THR A 1 87 ? -3.559 3.912 3.994 1.00 90.06 87 THR A CA 1
ATOM 649 C C . THR A 1 87 ? -4.776 4.292 4.854 1.00 90.06 87 THR A C 1
ATOM 651 O O . THR A 1 87 ? -5.291 3.400 5.521 1.00 90.06 87 THR A O 1
ATOM 654 N N . PRO A 1 88 ? -5.314 5.531 4.844 1.00 84.88 88 PRO A N 1
ATOM 655 C CA . PRO A 1 88 ? -6.518 5.868 5.620 1.00 84.88 88 PRO A CA 1
ATOM 656 C C . PRO A 1 88 ? -7.783 5.119 5.185 1.00 84.88 88 PRO A C 1
ATOM 658 O O . PRO A 1 88 ? -8.723 5.009 5.971 1.00 84.88 88 PRO A O 1
ATOM 661 N N . ALA A 1 89 ? -7.843 4.613 3.950 1.00 84.12 89 ALA A N 1
ATOM 662 C CA . ALA A 1 89 ? -9.045 3.969 3.440 1.00 84.12 89 ALA A CA 1
ATOM 663 C C . ALA A 1 89 ? -9.300 2.597 4.070 1.00 84.12 89 ALA A C 1
ATOM 665 O O . ALA A 1 89 ? -10.456 2.242 4.297 1.00 84.12 89 ALA A O 1
ATOM 666 N N . PHE A 1 90 ? -8.251 1.848 4.411 1.00 80.12 90 PHE A N 1
ATOM 667 C CA . PHE A 1 90 ? -8.406 0.498 4.960 1.00 80.12 90 PHE A CA 1
ATOM 668 C C . PHE A 1 90 ? -8.949 0.479 6.395 1.00 80.12 90 PHE A C 1
ATOM 670 O O . PHE A 1 90 ? -9.935 -0.225 6.621 1.00 80.12 90 PHE A O 1
ATOM 677 N N . PRO A 1 91 ? -8.437 1.285 7.349 1.00 76.06 91 PRO A N 1
ATOM 678 C CA . PRO A 1 91 ? -9.044 1.412 8.672 1.00 76.06 91 PRO A CA 1
ATOM 679 C C . PRO A 1 91 ? -10.481 1.928 8.601 1.00 76.06 91 PRO A C 1
ATOM 681 O O . PRO A 1 91 ? -11.340 1.452 9.335 1.00 76.06 91 PRO A O 1
ATOM 684 N N . ALA A 1 92 ? -10.769 2.857 7.683 1.00 79.50 92 ALA A N 1
ATOM 685 C CA . ALA A 1 92 ? -12.116 3.380 7.481 1.00 79.50 92 ALA A CA 1
ATOM 686 C C . ALA A 1 92 ? -13.102 2.297 7.017 1.00 79.50 92 ALA A C 1
ATOM 688 O O . ALA A 1 92 ? -14.228 2.229 7.510 1.00 79.50 92 ALA A O 1
ATOM 689 N N . LEU A 1 93 ? -12.681 1.448 6.073 1.00 77.19 93 LEU A N 1
ATOM 690 C CA . LEU A 1 93 ? -13.475 0.316 5.594 1.00 77.19 93 LEU A CA 1
ATOM 691 C C . LEU A 1 93 ? -13.644 -0.745 6.682 1.00 77.19 93 LEU A C 1
ATOM 693 O O . LEU A 1 93 ? -14.758 -1.216 6.896 1.00 77.19 93 LEU A O 1
ATOM 697 N N . GLY A 1 94 ? -12.565 -1.078 7.395 1.00 72.56 94 GLY A N 1
ATOM 698 C CA . GLY A 1 94 ? -12.588 -2.036 8.498 1.00 72.56 94 GLY A CA 1
ATOM 699 C C . GLY A 1 94 ? -13.504 -1.591 9.636 1.00 72.56 94 GLY A C 1
ATOM 700 O O . GLY A 1 94 ? -14.327 -2.375 10.102 1.00 72.56 94 GLY A O 1
ATOM 701 N N . PHE A 1 95 ? -13.434 -0.316 10.028 1.00 75.50 95 PHE A N 1
ATOM 702 C CA . PHE A 1 95 ? -14.321 0.268 11.032 1.00 75.50 95 PHE A CA 1
ATOM 703 C C . PHE A 1 95 ? -15.784 0.208 10.594 1.00 75.50 95 PHE A C 1
ATOM 705 O O . PHE A 1 95 ? -16.629 -0.261 11.350 1.00 75.50 95 PHE A O 1
ATOM 712 N N . LEU A 1 96 ? -16.092 0.628 9.363 1.00 77.00 96 LEU A N 1
ATOM 713 C CA . LEU A 1 96 ? -17.464 0.609 8.859 1.00 77.00 96 LEU A CA 1
ATOM 714 C C . LEU A 1 96 ? -18.015 -0.823 8.796 1.00 77.00 96 LEU A C 1
ATOM 716 O O . LEU A 1 96 ? -19.152 -1.065 9.192 1.00 77.00 96 LEU A O 1
ATOM 720 N N . TYR A 1 97 ? -17.191 -1.782 8.370 1.00 75.38 97 TYR A N 1
ATOM 721 C CA . TYR A 1 97 ? -17.544 -3.199 8.363 1.00 75.38 97 TYR A CA 1
ATOM 722 C C . TYR A 1 97 ? -17.804 -3.742 9.776 1.00 75.38 97 TYR A C 1
ATOM 724 O O . TYR A 1 97 ? -18.797 -4.436 9.998 1.00 75.38 97 TYR A O 1
ATOM 732 N N . ALA A 1 98 ? -16.952 -3.396 10.745 1.00 73.56 98 ALA A N 1
ATOM 733 C CA . ALA A 1 98 ? -17.114 -3.796 12.140 1.00 73.56 98 ALA A CA 1
ATOM 734 C C . ALA A 1 98 ? -18.384 -3.199 12.759 1.00 73.56 98 ALA A C 1
ATOM 736 O O . ALA A 1 98 ? -19.168 -3.929 13.362 1.00 73.56 98 ALA A O 1
ATOM 737 N N . VAL A 1 99 ? -18.629 -1.900 12.552 1.00 76.19 99 VAL A N 1
ATOM 738 C CA . VAL A 1 99 ? -19.849 -1.228 13.015 1.00 76.19 99 VAL A CA 1
ATOM 739 C C . VAL A 1 99 ? -21.075 -1.913 12.434 1.00 76.19 99 VAL A C 1
ATOM 741 O O . VAL A 1 99 ? -21.953 -2.280 13.202 1.00 76.19 99 VAL A O 1
ATOM 744 N N . LEU A 1 100 ? -21.121 -2.170 11.124 1.00 77.06 100 LEU A N 1
ATOM 745 C CA . LEU A 1 100 ? -22.253 -2.872 10.512 1.00 77.06 100 LEU A CA 1
ATOM 746 C C . LEU A 1 100 ? -22.447 -4.283 11.073 1.00 77.06 100 LEU A C 1
ATOM 748 O O . LEU A 1 100 ? -23.582 -4.701 11.284 1.00 77.06 100 LEU A O 1
ATOM 752 N N . ARG A 1 101 ? -21.365 -5.021 11.348 1.00 74.44 101 ARG A N 1
ATOM 753 C CA . ARG A 1 101 ? -21.469 -6.349 11.971 1.00 74.44 101 ARG A CA 1
ATOM 754 C C . ARG A 1 101 ? -22.027 -6.302 13.392 1.00 74.44 101 ARG A C 1
ATOM 756 O O . ARG A 1 101 ? -22.697 -7.251 13.782 1.00 74.44 101 ARG A O 1
ATOM 763 N N . VAL A 1 102 ? -21.734 -5.249 14.153 1.00 77.25 102 VAL A N 1
ATOM 764 C CA . VAL A 1 102 ? -22.207 -5.088 15.536 1.00 77.25 102 VAL A CA 1
ATOM 765 C C . VAL A 1 102 ? -23.627 -4.522 15.581 1.00 77.25 102 VAL A C 1
ATOM 767 O O . VAL A 1 102 ? -24.434 -4.967 16.391 1.00 77.25 102 VAL A O 1
ATOM 770 N N . THR A 1 103 ? -23.953 -3.559 14.717 1.00 84.25 103 THR A N 1
ATOM 771 C CA . THR A 1 103 ? -25.256 -2.877 14.723 1.00 84.25 103 THR A CA 1
ATOM 772 C C . THR A 1 103 ? -26.354 -3.660 14.014 1.00 84.25 103 THR A C 1
ATOM 774 O O . THR A 1 103 ? -27.527 -3.429 14.300 1.00 84.25 103 THR A O 1
ATOM 777 N N . VAL A 1 104 ? -26.005 -4.587 13.114 1.00 83.38 104 VAL A N 1
ATOM 778 C CA . VAL A 1 104 ? -26.964 -5.436 12.395 1.00 83.38 104 VAL A CA 1
ATOM 779 C C . VAL A 1 104 ? -26.904 -6.867 12.947 1.00 83.38 104 VAL A C 1
ATOM 781 O O . VAL A 1 104 ? -26.124 -7.689 12.457 1.00 83.38 104 VAL A O 1
ATOM 784 N N . PRO A 1 105 ? -27.722 -7.202 13.963 1.00 82.62 105 PRO A N 1
ATOM 785 C CA . PRO A 1 105 ? -27.703 -8.531 14.576 1.00 82.62 105 PRO A CA 1
ATOM 786 C C . PRO A 1 105 ? -28.178 -9.635 13.614 1.00 82.62 105 PRO A C 1
ATOM 788 O O . PRO A 1 105 ? -27.663 -10.759 13.650 1.00 82.62 105 PRO A O 1
ATOM 791 N N . ASP A 1 106 ? -29.105 -9.320 12.703 1.00 89.62 106 ASP A N 1
ATOM 792 C CA . ASP A 1 106 ? -29.670 -10.286 11.756 1.00 89.62 106 ASP A CA 1
ATOM 793 C C . ASP A 1 106 ? -28.620 -10.780 10.736 1.00 89.62 106 ASP A C 1
ATOM 795 O O . ASP A 1 106 ? -27.963 -10.007 10.033 1.00 89.62 106 ASP A O 1
ATOM 799 N N . ALA A 1 107 ? -28.443 -12.101 10.662 1.00 86.06 107 ALA A N 1
ATOM 800 C CA . ALA A 1 107 ? -27.491 -12.759 9.770 1.00 86.06 107 ALA A CA 1
ATOM 801 C C . ALA A 1 107 ? -27.876 -12.626 8.286 1.00 86.06 107 ALA A C 1
ATOM 803 O O . ALA A 1 107 ? -26.992 -12.533 7.431 1.00 86.06 107 ALA A O 1
ATOM 804 N N . ASN A 1 108 ? -29.173 -12.576 7.973 1.00 87.19 108 ASN A N 1
ATOM 805 C CA . ASN A 1 108 ? -29.646 -12.433 6.595 1.00 87.19 108 ASN A CA 1
ATOM 806 C C . ASN A 1 108 ? -29.430 -11.004 6.087 1.00 87.19 108 ASN A C 1
ATOM 808 O O . ASN A 1 108 ? -28.955 -10.806 4.967 1.00 87.19 108 ASN A O 1
ATOM 812 N N . ALA A 1 109 ? -29.674 -10.011 6.946 1.00 79.00 109 ALA A N 1
ATOM 813 C CA . ALA A 1 109 ? -29.340 -8.621 6.665 1.00 79.00 109 ALA A CA 1
ATOM 814 C C . ALA A 1 109 ? -27.824 -8.431 6.473 1.00 79.00 109 ALA A C 1
ATOM 816 O O . ALA A 1 109 ? -27.413 -7.768 5.522 1.00 79.00 109 ALA A O 1
ATOM 817 N N . ARG A 1 110 ? -26.978 -9.085 7.287 1.00 77.44 110 ARG A N 1
ATOM 818 C CA . ARG A 1 110 ? -25.513 -9.068 7.102 1.00 77.44 110 ARG A CA 1
ATOM 819 C C . ARG A 1 110 ? -25.086 -9.611 5.734 1.00 77.44 110 ARG A C 1
ATOM 821 O O . ARG A 1 110 ? -24.322 -8.941 5.045 1.00 77.44 110 ARG A O 1
ATOM 828 N N . LYS A 1 111 ? -25.636 -10.748 5.292 1.00 78.12 111 LYS A N 1
ATOM 829 C CA . LYS A 1 111 ? -25.362 -11.307 3.950 1.00 78.12 111 LYS A CA 1
ATOM 830 C C . LYS A 1 111 ? -25.813 -10.381 2.816 1.00 78.12 111 LYS A C 1
ATOM 832 O O . LYS A 1 111 ? -25.109 -10.227 1.822 1.00 78.12 111 LYS A O 1
ATOM 837 N N . LEU A 1 112 ? -26.961 -9.717 2.967 1.00 78.19 112 LEU A N 1
ATOM 838 C CA . LEU A 1 112 ? -27.432 -8.724 1.993 1.00 78.19 112 LEU A CA 1
ATOM 839 C C . LEU A 1 112 ? -26.513 -7.495 1.922 1.00 78.19 112 LEU A C 1
ATOM 841 O O . LEU A 1 112 ? -26.337 -6.923 0.845 1.00 78.19 112 LEU A O 1
ATOM 845 N N . MET A 1 113 ? -25.902 -7.099 3.042 1.00 68.00 113 MET A N 1
ATOM 846 C CA . MET A 1 113 ? -24.924 -6.007 3.073 1.00 68.00 113 MET A CA 1
ATOM 847 C C . MET A 1 113 ? -23.560 -6.412 2.503 1.00 68.00 113 MET A C 1
ATOM 849 O O . MET A 1 113 ? -22.918 -5.585 1.855 1.00 68.00 113 MET A O 1
ATOM 853 N N . GLU A 1 114 ? -23.150 -7.675 2.648 1.00 72.50 114 GLU A N 1
ATOM 854 C CA . GLU A 1 114 ? -21.961 -8.223 1.975 1.00 72.50 114 GLU A CA 1
ATOM 855 C C . GLU A 1 114 ? -22.090 -8.169 0.443 1.00 72.50 114 GLU A C 1
ATOM 857 O O . GLU A 1 114 ? -21.096 -7.984 -0.249 1.00 72.50 114 GLU A O 1
ATOM 862 N N . GLY A 1 115 ? -23.308 -8.214 -0.107 1.00 67.56 115 GLY A N 1
ATOM 863 C CA . GLY A 1 115 ? -23.554 -7.989 -1.538 1.00 67.56 115 GLY A CA 1
ATOM 864 C C . GLY A 1 115 ? -23.430 -6.525 -1.993 1.00 67.56 115 GLY A C 1
ATOM 865 O O . GLY A 1 115 ? -23.429 -6.252 -3.192 1.00 67.56 115 GLY A O 1
ATOM 866 N N . ARG A 1 116 ? -23.324 -5.560 -1.067 1.00 75.00 116 ARG A N 1
ATOM 867 C CA . ARG A 1 116 ? -23.365 -4.111 -1.347 1.00 75.00 116 ARG A CA 1
ATOM 868 C C . ARG A 1 116 ? -22.056 -3.393 -1.015 1.00 75.00 116 ARG A C 1
ATOM 870 O O . ARG A 1 116 ? -22.062 -2.257 -0.534 1.00 75.00 116 ARG A O 1
ATOM 877 N N . TRP A 1 117 ? -20.922 -4.009 -1.354 1.00 72.25 117 TRP A N 1
ATOM 878 C CA . TRP A 1 117 ? -19.595 -3.385 -1.246 1.00 72.25 117 TRP A CA 1
ATOM 879 C C . TRP A 1 117 ? -19.521 -1.999 -1.897 1.00 72.25 117 TRP A C 1
ATOM 881 O O . TRP A 1 117 ? -18.840 -1.122 -1.377 1.00 72.25 117 TRP A O 1
ATOM 891 N N . GLY A 1 118 ? -20.270 -1.758 -2.978 1.00 76.12 118 GLY A N 1
ATOM 892 C CA . GLY A 1 118 ? -20.341 -0.441 -3.617 1.00 76.12 118 GLY A CA 1
ATOM 893 C C . GLY A 1 118 ? -20.870 0.662 -2.691 1.00 76.12 118 GLY A C 1
ATOM 894 O O . GLY A 1 118 ? -20.329 1.766 -2.683 1.00 76.12 118 GLY A O 1
ATOM 895 N N . THR A 1 119 ? -21.879 0.375 -1.862 1.00 76.81 119 THR A N 1
ATOM 896 C CA . THR A 1 119 ? -22.429 1.347 -0.902 1.00 76.81 119 THR A CA 1
ATOM 897 C C . THR A 1 119 ? -21.459 1.595 0.248 1.00 76.81 119 THR A C 1
ATOM 899 O O . THR A 1 119 ? -21.246 2.748 0.614 1.00 76.81 119 THR A O 1
ATOM 902 N N . LEU A 1 120 ? -20.828 0.534 0.763 1.00 76.81 120 LEU A N 1
ATOM 903 C CA . LEU A 1 120 ? -19.765 0.612 1.770 1.00 76.81 120 LEU A CA 1
ATOM 904 C C . LEU A 1 120 ? -18.599 1.475 1.279 1.00 76.81 120 LEU A C 1
ATOM 906 O O . LEU A 1 120 ? -18.250 2.463 1.915 1.00 76.81 120 LEU A O 1
ATOM 910 N N . LEU A 1 121 ? -18.056 1.161 0.102 1.00 79.06 121 LEU A N 1
ATOM 911 C CA . LEU A 1 121 ? -16.969 1.916 -0.518 1.00 79.06 121 LEU A CA 1
ATOM 912 C C . LEU A 1 121 ? -17.368 3.367 -0.781 1.00 79.06 121 LEU A C 1
ATOM 914 O O . LEU A 1 121 ? -16.571 4.265 -0.517 1.00 79.06 121 LEU A O 1
ATOM 918 N N . SER A 1 122 ? -18.587 3.611 -1.266 1.00 78.56 122 SER A N 1
ATOM 919 C CA . SER A 1 122 ? -19.108 4.960 -1.498 1.00 78.56 122 SER A CA 1
ATOM 920 C C . SER A 1 122 ? -19.202 5.752 -0.192 1.00 78.56 122 SER A C 1
ATOM 922 O O . SER A 1 122 ? -18.650 6.846 -0.102 1.00 78.56 122 SER A O 1
ATOM 924 N N . PHE A 1 123 ? -19.807 5.189 0.856 1.00 80.00 123 PHE A N 1
ATOM 925 C CA . PHE A 1 123 ? -19.933 5.852 2.154 1.00 80.00 123 PHE A CA 1
ATOM 926 C C . PHE A 1 123 ? -18.570 6.092 2.808 1.00 80.00 123 PHE A C 1
ATOM 928 O O . PHE A 1 123 ? -18.271 7.201 3.250 1.00 80.00 123 PHE A O 1
ATOM 935 N N . THR A 1 124 ? -17.691 5.089 2.806 1.00 81.62 124 THR A N 1
ATOM 936 C CA . THR A 1 124 ? -16.322 5.253 3.295 1.00 81.62 124 THR A CA 1
ATOM 937 C C . THR A 1 124 ? -15.606 6.360 2.530 1.00 81.62 124 THR A C 1
ATOM 939 O O . THR A 1 124 ? -15.029 7.248 3.146 1.00 81.62 124 THR A O 1
ATOM 942 N N . THR A 1 125 ? -15.707 6.372 1.202 1.00 79.69 125 THR A N 1
ATOM 943 C CA . THR A 1 125 ? -15.050 7.361 0.340 1.00 79.69 125 THR A CA 1
ATOM 944 C C . THR A 1 125 ? -15.580 8.781 0.531 1.00 79.69 125 THR A C 1
ATOM 946 O O . THR A 1 125 ? -14.793 9.726 0.536 1.00 79.69 125 THR A O 1
ATOM 949 N N . TRP A 1 126 ? -16.899 8.953 0.616 1.00 78.94 126 TRP A N 1
ATOM 950 C CA . TRP A 1 126 ? -17.539 10.271 0.595 1.00 78.94 126 TRP A CA 1
ATOM 951 C C . TRP A 1 126 ? -17.817 10.840 1.983 1.00 78.94 126 TRP A C 1
ATOM 953 O O . TRP A 1 126 ? -17.987 12.052 2.103 1.00 78.94 126 TRP A O 1
ATOM 963 N N . THR A 1 127 ? -17.850 10.001 3.018 1.00 80.94 127 THR A N 1
ATOM 964 C CA . THR A 1 127 ? -18.231 10.407 4.376 1.00 80.94 127 THR A CA 1
ATOM 965 C C . THR A 1 127 ? -17.108 10.174 5.378 1.00 80.94 127 THR A C 1
ATOM 967 O O . THR A 1 127 ? -16.757 11.094 6.110 1.00 80.94 127 THR A O 1
ATOM 970 N N . VAL A 1 128 ? -16.504 8.983 5.412 1.00 81.19 128 VAL A N 1
ATOM 971 C CA . VAL A 1 128 ? -15.500 8.652 6.441 1.00 81.19 128 VAL A CA 1
ATOM 972 C C . VAL A 1 128 ? -14.124 9.219 6.087 1.00 81.19 128 VAL A C 1
ATOM 974 O O . VAL A 1 128 ? -13.538 9.935 6.895 1.00 81.19 128 VAL A O 1
ATOM 977 N N . LEU A 1 129 ? -13.632 8.975 4.867 1.00 81.00 129 LEU A N 1
ATOM 978 C CA . LEU A 1 129 ? -12.321 9.444 4.401 1.00 81.00 129 LEU A CA 1
ATOM 979 C C . LEU A 1 129 ? -12.127 10.954 4.586 1.00 81.00 129 LEU A C 1
ATOM 981 O O . LEU A 1 129 ? -11.114 11.330 5.169 1.00 81.00 129 LEU A O 1
ATOM 985 N N . PRO A 1 130 ? -13.053 11.836 4.149 1.00 79.50 130 PRO A N 1
ATOM 986 C CA . PRO A 1 130 ? -12.870 13.272 4.324 1.00 79.50 130 PRO A CA 1
ATOM 987 C C . PRO A 1 130 ? -12.681 13.654 5.791 1.00 79.50 130 PRO A C 1
ATOM 989 O O . PRO A 1 130 ? -11.853 14.508 6.079 1.00 79.50 130 PRO A O 1
ATOM 992 N N . ASN A 1 131 ? -13.389 13.002 6.716 1.00 79.94 131 ASN A N 1
ATOM 993 C CA . ASN A 1 131 ? -13.234 13.261 8.146 1.00 79.94 131 ASN A CA 1
ATOM 994 C C . ASN A 1 131 ? -11.898 12.741 8.690 1.00 79.94 131 ASN A C 1
ATOM 996 O O . ASN A 1 131 ? -11.333 13.369 9.573 1.00 79.94 131 ASN A O 1
ATOM 1000 N N . LEU A 1 132 ? -11.360 11.647 8.143 1.00 78.81 132 LEU A N 1
ATOM 1001 C CA . LEU A 1 132 ? -10.037 11.133 8.519 1.00 78.81 132 LEU A CA 1
ATOM 1002 C C . LEU A 1 132 ? -8.881 11.994 7.993 1.00 78.81 132 LEU A C 1
ATOM 1004 O O . LEU A 1 132 ? -7.821 12.021 8.610 1.00 78.81 132 LEU A O 1
ATOM 1008 N N . TYR A 1 133 ? -9.076 12.694 6.872 1.00 76.31 133 TYR A N 1
ATOM 1009 C CA . TYR A 1 133 ? -8.084 13.629 6.331 1.00 76.31 133 TYR A CA 1
ATOM 1010 C C . TYR A 1 133 ? -8.104 15.008 7.003 1.00 76.31 133 TYR A C 1
ATOM 1012 O O . TYR A 1 133 ? -7.175 15.788 6.785 1.00 76.31 133 TYR A O 1
ATOM 1020 N N . HIS A 1 134 ? -9.101 15.319 7.838 1.00 75.19 134 HIS A N 1
ATOM 1021 C CA . HIS A 1 134 ? -9.186 16.597 8.548 1.00 75.19 134 HIS A CA 1
ATOM 1022 C C . HIS A 1 134 ? -9.056 16.427 10.071 1.00 75.19 134 HIS A C 1
ATOM 1024 O O . HIS A 1 134 ? -9.662 15.551 10.677 1.00 75.19 134 HIS A O 1
ATOM 1030 N N . GLY A 1 135 ? -8.332 17.348 10.713 1.00 72.94 135 GLY A N 1
ATOM 1031 C CA . GLY A 1 135 ? -8.274 17.466 12.174 1.00 72.94 135 GLY A CA 1
ATOM 1032 C C . GLY A 1 135 ? -7.199 16.608 12.849 1.00 72.94 135 GLY A C 1
ATOM 1033 O O . GLY A 1 135 ? -6.208 16.222 12.235 1.00 72.94 135 GLY A O 1
ATOM 1034 N N . ALA A 1 136 ? -7.394 16.338 14.143 1.00 73.88 136 ALA A N 1
ATOM 1035 C CA . ALA A 1 136 ? -6.423 15.645 14.998 1.00 73.88 136 ALA A CA 1
ATOM 1036 C C . ALA A 1 136 ? -6.211 14.162 14.631 1.00 73.88 136 ALA A C 1
ATOM 1038 O O . ALA A 1 136 ? -5.216 13.556 15.013 1.00 73.88 136 ALA A O 1
ATOM 1039 N N . VAL A 1 137 ? -7.131 13.560 13.872 1.00 77.12 137 VAL A N 1
ATOM 1040 C CA . VAL A 1 137 ? -6.982 12.169 13.414 1.00 77.12 137 VAL A CA 1
ATOM 1041 C C . VAL A 1 137 ? -5.942 12.075 12.293 1.00 77.12 137 VAL A C 1
ATOM 1043 O O . VAL A 1 137 ? -5.191 11.102 12.224 1.00 77.12 137 VAL A O 1
ATOM 1046 N N . THR A 1 138 ? -5.814 13.115 11.464 1.00 80.69 138 THR A N 1
ATOM 1047 C CA . THR A 1 138 ? -4.826 13.156 10.380 1.00 80.69 138 THR A CA 1
ATOM 1048 C C . THR A 1 138 ? -3.401 13.043 10.910 1.00 80.69 138 THR A C 1
ATOM 1050 O O . THR A 1 138 ? -2.594 12.331 10.319 1.00 80.69 138 THR A O 1
ATOM 1053 N N . SER A 1 139 ? -3.086 13.690 12.039 1.00 80.38 139 SER A N 1
ATOM 1054 C CA . SER A 1 139 ? -1.746 13.634 12.637 1.00 80.38 139 SER A CA 1
ATOM 1055 C C . SER A 1 139 ? -1.375 12.246 13.158 1.00 80.38 139 SER A C 1
ATOM 1057 O O . SER A 1 139 ? -0.194 11.928 13.207 1.00 80.38 139 SER A O 1
ATOM 1059 N N . LEU A 1 140 ? -2.362 11.407 13.491 1.00 80.19 140 LEU A N 1
ATOM 1060 C CA . LEU A 1 140 ? -2.148 10.007 13.877 1.00 80.19 140 LEU A CA 1
ATOM 1061 C C . LEU A 1 140 ? -1.992 9.089 12.657 1.00 80.19 140 LEU A C 1
ATOM 1063 O O . LEU A 1 140 ? -1.221 8.137 12.691 1.00 80.19 140 LEU A O 1
ATOM 1067 N N . ILE A 1 141 ? -2.704 9.373 11.564 1.00 87.69 141 ILE A N 1
ATOM 1068 C CA . ILE A 1 141 ? -2.660 8.551 10.344 1.00 87.69 141 ILE A CA 1
ATOM 1069 C C . ILE A 1 141 ? -1.413 8.839 9.508 1.00 87.69 141 ILE A C 1
ATOM 1071 O O . ILE A 1 141 ? -0.874 7.930 8.877 1.00 87.69 141 ILE A O 1
ATOM 1075 N N . LEU A 1 142 ? -0.958 10.091 9.479 1.00 89.19 142 LEU A N 1
ATOM 1076 C CA . LEU A 1 142 ? 0.177 10.524 8.670 1.00 89.19 142 LEU A CA 1
ATOM 1077 C C . LEU A 1 142 ? 1.452 9.680 8.895 1.00 89.19 142 LEU A C 1
ATOM 1079 O O . LEU A 1 142 ? 1.988 9.190 7.898 1.00 89.19 142 LEU A O 1
ATOM 1083 N N . PRO A 1 143 ? 1.913 9.415 10.135 1.00 88.94 143 PRO A N 1
ATOM 1084 C CA . PRO A 1 143 ? 3.060 8.533 10.366 1.00 88.94 143 PRO A CA 1
ATOM 1085 C C . PRO A 1 143 ? 2.839 7.100 9.865 1.00 88.94 143 PRO A C 1
ATOM 1087 O O . PRO A 1 143 ? 3.756 6.510 9.289 1.00 88.94 143 PRO A O 1
ATOM 1090 N N . CYS A 1 144 ? 1.631 6.544 10.014 1.00 91.44 144 CYS A N 1
ATOM 1091 C CA . CYS A 1 144 ? 1.296 5.221 9.473 1.00 91.44 144 CYS A CA 1
ATOM 1092 C C . CYS A 1 144 ? 1.364 5.212 7.941 1.00 91.44 144 CYS A C 1
ATOM 1094 O O . CYS A 1 144 ? 1.926 4.294 7.345 1.00 91.44 144 CYS A O 1
ATOM 1096 N N . ALA A 1 145 ? 0.821 6.249 7.298 1.00 93.06 145 ALA A N 1
ATOM 1097 C CA . ALA A 1 145 ? 0.815 6.398 5.847 1.00 93.06 145 ALA A CA 1
ATOM 1098 C C . ALA A 1 145 ? 2.235 6.520 5.284 1.00 93.06 145 ALA A C 1
ATOM 1100 O O . ALA A 1 145 ? 2.563 5.839 4.314 1.00 93.06 145 ALA A O 1
ATOM 1101 N N . VAL A 1 146 ? 3.088 7.329 5.920 1.00 92.81 146 VAL A N 1
ATOM 1102 C CA . VAL A 1 146 ? 4.505 7.470 5.550 1.00 92.81 146 VAL A CA 1
ATOM 1103 C C . VAL A 1 146 ? 5.253 6.154 5.752 1.00 92.81 146 VAL A C 1
ATOM 1105 O O . VAL A 1 146 ? 5.980 5.720 4.863 1.00 92.81 146 VAL A O 1
ATOM 1108 N N . SER A 1 147 ? 5.033 5.471 6.873 1.00 93.56 147 SER A N 1
ATOM 1109 C CA . SER A 1 147 ? 5.669 4.180 7.150 1.00 93.56 147 SER A CA 1
ATOM 1110 C C . SER A 1 147 ? 5.282 3.114 6.122 1.00 93.56 147 SER A C 1
ATOM 1112 O O . SER A 1 147 ? 6.150 2.433 5.579 1.00 93.56 147 SER A O 1
ATOM 1114 N N . ASN A 1 148 ? 3.991 3.008 5.790 1.00 95.12 148 ASN A N 1
ATOM 1115 C CA . ASN A 1 148 ? 3.510 2.092 4.755 1.00 95.12 148 ASN A CA 1
ATOM 1116 C C . ASN A 1 148 ? 4.101 2.424 3.388 1.00 95.12 148 ASN A C 1
ATOM 1118 O O . ASN A 1 148 ? 4.522 1.524 2.668 1.00 95.12 148 ASN A O 1
ATOM 1122 N N . ALA A 1 149 ? 4.159 3.709 3.043 1.00 94.19 149 ALA A N 1
ATOM 1123 C CA . ALA A 1 149 ? 4.773 4.190 1.816 1.00 94.19 149 ALA A CA 1
ATOM 1124 C C . ALA A 1 149 ? 6.252 3.801 1.711 1.00 94.19 149 ALA A C 1
ATOM 1126 O O . ALA A 1 149 ? 6.673 3.289 0.672 1.00 94.19 149 ALA A O 1
ATOM 1127 N N . LEU A 1 150 ? 7.031 3.986 2.779 1.00 94.44 150 LEU A N 1
ATOM 1128 C CA . LEU A 1 150 ? 8.448 3.621 2.817 1.00 94.44 150 LEU A CA 1
ATOM 1129 C C . LEU A 1 150 ? 8.648 2.111 2.638 1.00 94.44 150 LEU A C 1
ATOM 1131 O O . LEU A 1 150 ? 9.458 1.700 1.809 1.00 94.44 150 LEU A O 1
ATOM 1135 N N . VAL A 1 151 ? 7.873 1.286 3.348 1.00 95.75 151 VAL A N 1
ATOM 1136 C CA . VAL A 1 151 ? 7.960 -0.182 3.243 1.00 95.75 151 VAL A CA 1
ATOM 1137 C C . VAL A 1 151 ? 7.489 -0.678 1.869 1.00 95.75 151 VAL A C 1
ATOM 1139 O O . VAL A 1 151 ? 8.135 -1.508 1.227 1.00 95.75 151 VAL A O 1
ATOM 1142 N N . ALA A 1 152 ? 6.380 -0.155 1.353 1.00 94.31 152 ALA A N 1
ATOM 1143 C CA . ALA A 1 152 ? 5.874 -0.568 0.047 1.00 94.31 152 ALA A CA 1
ATOM 1144 C C . ALA A 1 152 ? 6.884 -0.254 -1.058 1.00 94.31 152 ALA A C 1
ATOM 1146 O O . ALA A 1 152 ? 7.174 -1.101 -1.901 1.00 94.31 152 ALA A O 1
ATOM 1147 N N . SER A 1 153 ? 7.438 0.959 -1.030 1.00 91.31 153 SER A N 1
ATOM 1148 C CA . SER A 1 153 ? 8.251 1.485 -2.118 1.00 91.31 153 SER A CA 1
ATOM 1149 C C . SER A 1 153 ? 9.721 1.080 -2.027 1.00 91.31 153 SER A C 1
ATOM 1151 O O . SER A 1 153 ? 10.227 0.466 -2.961 1.00 91.31 153 SER A O 1
ATOM 1153 N N . ILE A 1 154 ? 10.407 1.372 -0.921 1.00 90.88 154 ILE A N 1
ATOM 1154 C CA . ILE A 1 154 ? 11.858 1.177 -0.808 1.00 90.88 154 ILE A CA 1
ATOM 1155 C C . ILE A 1 154 ? 12.178 -0.298 -0.585 1.00 90.88 154 ILE A C 1
ATOM 1157 O O . ILE A 1 154 ? 13.007 -0.862 -1.297 1.00 90.88 154 ILE A O 1
ATOM 1161 N N . THR A 1 155 ? 11.527 -0.935 0.393 1.00 90.19 155 THR A N 1
ATOM 1162 C CA . THR A 1 155 ? 11.916 -2.294 0.796 1.00 90.19 155 THR A CA 1
ATOM 1163 C C . THR A 1 155 ? 11.317 -3.367 -0.093 1.00 90.19 155 THR A C 1
ATOM 1165 O O . THR A 1 155 ? 11.975 -4.369 -0.338 1.00 90.19 155 THR A O 1
ATOM 1168 N N . THR A 1 156 ? 10.086 -3.182 -0.572 1.00 92.19 156 THR A N 1
ATOM 1169 C CA . THR A 1 156 ? 9.386 -4.259 -1.284 1.00 92.19 156 THR A CA 1
ATOM 1170 C C . THR A 1 156 ? 9.452 -4.061 -2.788 1.00 92.19 156 THR A C 1
ATOM 1172 O O . THR A 1 156 ? 10.104 -4.835 -3.482 1.00 92.19 156 THR A O 1
ATOM 1175 N N . TYR A 1 157 ? 8.853 -2.987 -3.304 1.00 91.38 157 TYR A N 1
ATOM 1176 C CA . TYR A 1 157 ? 8.834 -2.730 -4.740 1.00 91.38 157 TYR A CA 1
ATOM 1177 C C . TYR A 1 157 ? 10.235 -2.461 -5.306 1.00 91.38 157 TYR A C 1
ATOM 1179 O O . TYR A 1 157 ? 10.608 -3.064 -6.304 1.00 91.38 157 TYR A O 1
ATOM 1187 N N . GLY A 1 158 ? 11.036 -1.612 -4.657 1.00 92.06 158 GLY A N 1
ATOM 1188 C CA . GLY A 1 158 ? 12.386 -1.274 -5.112 1.00 92.06 158 GLY A CA 1
ATOM 1189 C C . GLY A 1 158 ? 13.308 -2.491 -5.183 1.00 92.06 158 GLY A C 1
ATOM 1190 O O . GLY A 1 158 ? 14.032 -2.653 -6.160 1.00 92.06 158 GLY A O 1
ATOM 1191 N N . VAL A 1 159 ? 13.235 -3.389 -4.195 1.00 93.00 159 VAL A N 1
ATOM 1192 C CA . VAL A 1 159 ? 13.999 -4.645 -4.214 1.00 93.00 159 VAL A CA 1
ATOM 1193 C C . VAL A 1 159 ? 13.510 -5.565 -5.330 1.00 93.00 159 VAL A C 1
ATOM 1195 O O . VAL A 1 159 ? 14.337 -6.101 -6.062 1.00 93.00 159 VAL A O 1
ATOM 1198 N N . ILE A 1 160 ? 12.193 -5.716 -5.510 1.00 91.38 160 ILE A N 1
ATOM 1199 C CA . ILE A 1 160 ? 11.628 -6.535 -6.594 1.00 91.38 160 ILE A CA 1
ATOM 1200 C C . ILE A 1 160 ? 12.038 -5.983 -7.966 1.00 91.38 160 ILE A C 1
ATOM 1202 O O . ILE A 1 160 ? 12.444 -6.757 -8.830 1.00 91.38 160 ILE A O 1
ATOM 1206 N N . ASP A 1 161 ? 11.981 -4.667 -8.175 1.00 90.31 161 ASP A N 1
ATOM 1207 C CA . ASP A 1 161 ? 12.359 -4.020 -9.438 1.00 90.31 161 ASP A CA 1
ATOM 1208 C C . ASP A 1 161 ? 13.859 -4.209 -9.730 1.00 90.31 161 ASP A C 1
ATOM 1210 O O . ASP A 1 161 ? 14.224 -4.663 -10.811 1.00 90.31 161 ASP A O 1
ATOM 1214 N N . VAL A 1 162 ? 14.733 -3.999 -8.737 1.00 91.06 162 VAL A N 1
ATOM 1215 C CA . VAL A 1 162 ? 16.184 -4.208 -8.891 1.00 91.06 162 VAL A CA 1
ATOM 1216 C C . VAL A 1 162 ? 16.523 -5.677 -9.160 1.00 91.06 162 VAL A C 1
ATOM 1218 O O . VAL A 1 162 ? 17.329 -5.964 -10.042 1.00 91.06 162 VAL A O 1
ATOM 1221 N N . VAL A 1 163 ? 15.903 -6.617 -8.439 1.00 90.06 163 VAL A N 1
ATOM 1222 C CA . VAL A 1 163 ? 16.143 -8.062 -8.616 1.00 90.06 163 VAL A CA 1
ATOM 1223 C C . VAL A 1 163 ? 15.598 -8.563 -9.955 1.00 90.06 163 VAL A C 1
ATOM 1225 O O . VAL A 1 163 ? 16.207 -9.432 -10.576 1.00 90.06 163 VAL A O 1
ATOM 1228 N N . SER A 1 164 ? 14.477 -8.013 -10.425 1.00 88.00 164 SER A N 1
ATOM 1229 C CA . SER A 1 164 ? 13.891 -8.394 -11.714 1.00 88.00 164 SER A CA 1
ATOM 1230 C C . SER A 1 164 ? 14.613 -7.795 -12.923 1.00 88.00 164 SER A C 1
ATOM 1232 O O . SER A 1 164 ? 14.371 -8.257 -14.035 1.00 88.00 164 SER A O 1
ATOM 1234 N N . GLY A 1 165 ? 15.520 -6.829 -12.724 1.00 86.06 165 GLY A N 1
ATOM 1235 C CA . GLY A 1 165 ? 16.138 -6.062 -13.811 1.00 86.06 165 GLY A CA 1
ATOM 1236 C C . GLY A 1 165 ? 15.192 -5.011 -14.404 1.00 86.06 165 GLY A C 1
ATOM 1237 O O . GLY A 1 165 ? 15.361 -4.585 -15.544 1.00 86.06 165 GLY A O 1
ATOM 1238 N N . GLY A 1 166 ? 14.180 -4.610 -13.636 1.00 84.94 166 GLY A N 1
ATOM 1239 C CA . GLY A 1 166 ? 13.116 -3.707 -14.039 1.00 84.94 166 GLY A CA 1
ATOM 1240 C C . G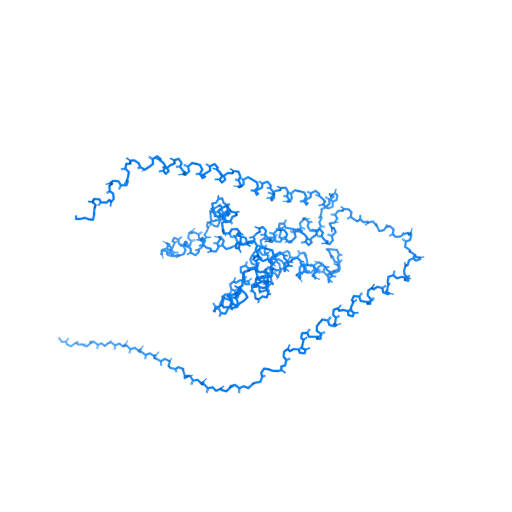LY A 1 166 ? 11.971 -4.386 -14.808 1.00 84.94 166 GLY A C 1
ATOM 1241 O O . GLY A 1 166 ? 11.994 -5.588 -15.057 1.00 84.94 166 GLY A O 1
ATOM 1242 N N . PRO A 1 167 ? 10.958 -3.607 -15.231 1.00 81.31 167 PRO A N 1
ATOM 1243 C CA . PRO A 1 167 ? 9.733 -4.098 -15.877 1.00 81.31 167 PRO A CA 1
ATOM 1244 C C . PRO A 1 167 ? 9.887 -4.902 -17.173 1.00 81.31 167 PRO A C 1
ATOM 1246 O O . PRO A 1 167 ? 8.935 -5.559 -17.576 1.00 81.31 167 PRO A O 1
ATOM 1249 N N . LYS A 1 168 ? 11.048 -4.837 -17.834 1.00 83.00 168 LYS A N 1
ATOM 1250 C CA . LYS A 1 168 ? 11.356 -5.600 -19.058 1.00 83.00 168 LYS A CA 1
ATOM 1251 C C . LYS A 1 168 ? 12.423 -6.679 -18.835 1.00 83.00 168 LYS A C 1
ATOM 1253 O O . LYS A 1 168 ? 12.927 -7.246 -19.799 1.00 83.00 168 LYS A O 1
ATOM 1258 N N . GLY A 1 169 ? 12.832 -6.915 -17.589 1.00 83.81 169 GLY A N 1
ATOM 1259 C CA . GLY A 1 169 ? 13.847 -7.913 -17.280 1.00 83.81 169 GLY A CA 1
ATOM 1260 C C . GLY A 1 169 ? 13.300 -9.341 -17.324 1.00 83.81 169 GLY A C 1
ATOM 1261 O O . GLY A 1 169 ? 12.095 -9.572 -17.260 1.00 83.81 169 GLY A O 1
ATOM 1262 N N . ASN A 1 170 ? 14.201 -10.321 -17.383 1.00 83.69 170 ASN A N 1
ATOM 1263 C CA . ASN A 1 170 ? 13.863 -11.738 -17.590 1.00 83.69 170 ASN A CA 1
ATOM 1264 C C . ASN A 1 170 ? 12.921 -12.330 -16.522 1.00 83.69 170 ASN A C 1
ATOM 1266 O O . ASN A 1 170 ? 12.244 -13.321 -16.777 1.00 83.69 170 ASN A O 1
ATOM 1270 N N . TYR A 1 171 ? 12.877 -11.737 -15.324 1.00 82.81 171 TYR A N 1
ATOM 1271 C CA . TYR A 1 171 ? 12.003 -12.171 -14.227 1.00 82.81 171 TYR A CA 1
ATOM 1272 C C . TYR A 1 171 ? 10.761 -11.286 -14.048 1.00 82.81 171 TYR A C 1
ATOM 1274 O O . TYR A 1 171 ? 9.921 -11.577 -13.192 1.00 82.81 171 TYR A O 1
ATOM 1282 N N . ALA A 1 172 ? 10.617 -10.217 -14.838 1.00 80.88 172 ALA A N 1
ATOM 1283 C CA . ALA A 1 172 ? 9.477 -9.306 -14.765 1.00 80.88 172 ALA A CA 1
ATOM 1284 C C . ALA A 1 172 ? 8.164 -10.012 -15.127 1.00 80.88 172 ALA A C 1
ATOM 1286 O O . ALA A 1 172 ? 7.133 -9.781 -14.498 1.00 80.88 172 ALA A O 1
ATOM 1287 N N . ASP A 1 173 ? 8.210 -10.954 -16.063 1.00 76.81 173 ASP A N 1
ATOM 1288 C CA . ASP A 1 173 ? 7.030 -11.707 -16.491 1.00 76.81 173 ASP A CA 1
ATOM 1289 C C . ASP A 1 173 ? 6.487 -12.621 -15.387 1.00 76.81 173 ASP A C 1
ATOM 1291 O O . ASP A 1 173 ? 5.283 -12.845 -15.266 1.00 76.81 173 ASP A O 1
ATOM 1295 N N . LEU A 1 174 ? 7.364 -13.092 -14.500 1.00 78.06 174 LEU A N 1
ATOM 1296 C CA . LEU A 1 174 ? 6.958 -13.893 -13.353 1.00 78.06 174 LEU A CA 1
ATOM 1297 C C . LEU A 1 174 ? 6.488 -13.015 -12.181 1.00 78.06 174 LEU A C 1
ATOM 1299 O O . LEU A 1 174 ? 5.481 -13.324 -11.542 1.00 78.06 174 LEU A O 1
ATOM 1303 N N . LEU A 1 175 ? 7.233 -11.941 -11.887 1.00 78.50 175 LEU A N 1
ATOM 1304 C CA . LEU A 1 175 ? 7.109 -11.169 -10.646 1.00 78.50 175 LEU A CA 1
ATOM 1305 C C . LEU A 1 175 ? 6.352 -9.847 -10.776 1.00 78.50 175 LEU A C 1
ATOM 1307 O O . LEU A 1 175 ? 5.945 -9.316 -9.751 1.00 78.50 175 LEU A O 1
ATOM 1311 N N . LEU A 1 176 ? 6.176 -9.289 -11.972 1.00 78.06 176 LEU A N 1
ATOM 1312 C CA . LEU A 1 176 ? 5.537 -7.984 -12.205 1.00 78.06 176 LEU A CA 1
ATOM 1313 C C . LEU A 1 176 ? 4.307 -8.082 -13.122 1.00 78.06 176 LEU A C 1
ATOM 1315 O O . LEU A 1 176 ? 3.388 -7.272 -12.994 1.00 78.06 176 LEU A O 1
ATOM 1319 N N . GLN A 1 177 ? 4.231 -9.081 -14.013 1.00 75.25 177 GLN A N 1
ATOM 1320 C CA . GLN A 1 177 ? 3.073 -9.245 -14.907 1.00 75.25 177 GLN A CA 1
ATOM 1321 C C . GLN A 1 177 ? 1.832 -9.857 -14.244 1.00 75.25 177 GLN A C 1
ATOM 1323 O O . GLN A 1 177 ? 0.744 -9.764 -14.810 1.00 75.25 177 GLN A O 1
ATOM 1328 N N . LYS A 1 178 ? 1.948 -10.463 -13.055 1.00 83.62 178 LYS A N 1
ATOM 1329 C CA . LYS A 1 178 ? 0.792 -10.938 -12.273 1.00 83.62 178 LYS A CA 1
ATOM 1330 C C . LYS A 1 178 ? 0.443 -9.914 -11.187 1.00 83.62 178 LYS A C 1
ATOM 1332 O O . LYS A 1 178 ? 0.766 -10.152 -10.021 1.00 83.62 178 LYS A O 1
ATOM 1337 N N . PRO A 1 179 ? -0.255 -8.808 -11.522 1.00 79.31 179 PRO A N 1
ATOM 1338 C CA . PRO A 1 179 ? -0.431 -7.665 -10.621 1.00 79.31 179 PRO A CA 1
ATOM 1339 C C . PRO A 1 179 ? -1.101 -8.047 -9.300 1.00 79.31 179 PRO A C 1
ATOM 1341 O O . PRO A 1 179 ? -0.797 -7.473 -8.261 1.00 79.31 179 PRO A O 1
ATOM 1344 N N . TRP A 1 180 ? -1.976 -9.052 -9.309 1.00 87.44 180 TRP A N 1
ATOM 1345 C CA . TRP A 1 180 ? -2.642 -9.554 -8.107 1.00 87.44 180 TRP A CA 1
ATOM 1346 C C . TRP A 1 180 ? -1.660 -10.225 -7.142 1.00 87.44 180 TRP A C 1
ATOM 1348 O O . TRP A 1 180 ? -1.732 -9.985 -5.944 1.00 87.44 180 TRP A O 1
ATOM 1358 N N . VAL A 1 181 ? -0.728 -11.038 -7.653 1.00 88.44 181 VAL A N 1
ATOM 1359 C CA . VAL A 1 181 ? 0.236 -11.787 -6.827 1.00 88.44 181 VAL A CA 1
ATOM 1360 C C . VAL A 1 181 ? 1.277 -10.834 -6.258 1.00 88.44 181 VAL A C 1
ATOM 1362 O O . VAL A 1 181 ? 1.513 -10.815 -5.053 1.00 88.44 181 VAL A O 1
ATOM 1365 N N . THR A 1 182 ? 1.849 -9.992 -7.114 1.00 89.38 182 THR A N 1
ATOM 1366 C CA . THR A 1 182 ? 2.818 -8.968 -6.717 1.00 89.38 182 THR A CA 1
ATOM 1367 C C . THR A 1 182 ? 2.186 -7.971 -5.757 1.00 89.38 182 THR A C 1
ATOM 1369 O O . THR A 1 182 ? 2.785 -7.607 -4.749 1.00 89.38 182 THR A O 1
ATOM 1372 N N . GLY A 1 183 ? 0.944 -7.569 -6.033 1.00 91.38 183 GLY A N 1
ATOM 1373 C CA . GLY A 1 183 ? 0.195 -6.623 -5.218 1.00 91.38 183 GLY A CA 1
ATOM 1374 C C . GLY A 1 183 ? -0.078 -7.211 -3.848 1.00 91.38 183 GLY A C 1
ATOM 1375 O O . GLY A 1 183 ? 0.281 -6.598 -2.846 1.00 91.38 183 GLY A O 1
ATOM 1376 N N . ALA A 1 184 ? -0.622 -8.431 -3.800 1.00 94.00 184 ALA A N 1
ATOM 1377 C CA . ALA A 1 184 ? -0.823 -9.172 -2.561 1.00 94.00 184 ALA A CA 1
ATOM 1378 C C . ALA A 1 184 ? 0.476 -9.310 -1.762 1.00 94.00 184 ALA A C 1
ATOM 1380 O O . ALA A 1 184 ? 0.474 -9.044 -0.566 1.00 94.00 184 ALA A O 1
ATOM 1381 N N . GLY A 1 185 ? 1.584 -9.674 -2.414 1.00 94.25 185 GLY A N 1
ATOM 1382 C CA . GLY A 1 185 ? 2.888 -9.833 -1.773 1.00 94.25 185 GLY A CA 1
ATOM 1383 C C . GLY A 1 185 ? 3.417 -8.532 -1.168 1.00 94.25 185 GLY A C 1
ATOM 1384 O O . GLY A 1 185 ? 3.804 -8.512 0.002 1.00 94.25 185 GLY A O 1
ATOM 1385 N N . ILE A 1 186 ? 3.379 -7.429 -1.925 1.00 94.12 186 ILE A N 1
ATOM 1386 C CA . ILE A 1 186 ? 3.786 -6.102 -1.436 1.00 94.12 186 ILE A CA 1
ATOM 1387 C C . ILE A 1 186 ? 2.901 -5.680 -0.266 1.00 94.12 186 ILE A C 1
ATOM 1389 O O . ILE A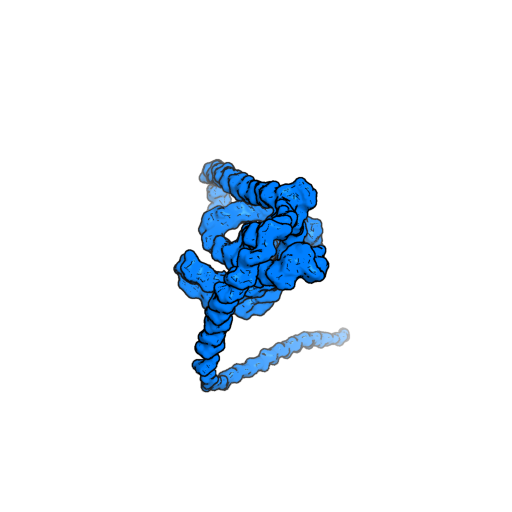 1 186 ? 3.398 -5.286 0.785 1.00 94.12 186 ILE A O 1
ATOM 1393 N N . GLY A 1 187 ? 1.589 -5.811 -0.426 1.00 94.12 187 GLY A N 1
ATOM 1394 C CA . GLY A 1 187 ? 0.616 -5.444 0.587 1.00 94.12 187 GLY A CA 1
ATOM 1395 C C . GLY A 1 187 ? 0.746 -6.257 1.877 1.00 94.12 187 GLY A C 1
ATOM 1396 O O . GLY A 1 187 ? 0.759 -5.683 2.963 1.00 94.12 187 GLY A O 1
ATOM 1397 N N . ALA A 1 188 ? 0.907 -7.577 1.772 1.00 95.50 188 ALA A N 1
ATOM 1398 C CA . ALA A 1 188 ? 1.154 -8.473 2.902 1.00 95.50 188 ALA A CA 1
ATOM 1399 C C . ALA A 1 188 ? 2.442 -8.094 3.641 1.00 95.50 188 ALA A C 1
ATOM 1401 O O . ALA A 1 188 ? 2.459 -8.005 4.868 1.00 95.50 188 ALA A O 1
ATOM 1402 N N . THR A 1 189 ? 3.506 -7.807 2.886 1.00 96.31 189 THR A N 1
ATOM 1403 C CA . THR A 1 189 ? 4.796 -7.376 3.434 1.00 96.31 189 THR A CA 1
ATOM 1404 C C . THR A 1 189 ? 4.663 -6.053 4.183 1.00 96.31 189 THR A C 1
ATOM 1406 O O . THR A 1 189 ? 5.175 -5.929 5.290 1.00 96.31 189 THR A O 1
ATOM 1409 N N . VAL A 1 190 ? 3.925 -5.083 3.636 1.00 96.12 190 VAL A N 1
ATOM 1410 C CA . VAL A 1 190 ? 3.625 -3.813 4.318 1.00 96.12 190 VAL A CA 1
ATOM 1411 C C . VAL A 1 190 ? 2.823 -4.054 5.594 1.00 96.12 190 VAL A C 1
ATOM 1413 O O . VAL A 1 190 ? 3.201 -3.539 6.643 1.00 96.12 190 VAL A O 1
ATOM 1416 N N . GLY A 1 191 ? 1.773 -4.878 5.525 1.00 92.88 191 GLY A N 1
ATOM 1417 C CA . GLY A 1 191 ? 0.934 -5.245 6.669 1.00 92.88 191 GLY A CA 1
ATOM 1418 C C . GLY A 1 191 ? 1.686 -5.999 7.769 1.00 92.88 191 GLY A C 1
ATOM 1419 O O . GLY A 1 191 ? 1.289 -5.933 8.931 1.00 92.88 191 GLY A O 1
ATOM 1420 N N . TYR A 1 192 ? 2.790 -6.667 7.433 1.00 95.69 192 TYR A N 1
ATOM 1421 C CA . TYR A 1 192 ? 3.681 -7.299 8.400 1.00 95.69 192 TYR A CA 1
ATOM 1422 C C . TYR A 1 192 ? 4.741 -6.323 8.923 1.00 95.69 192 TYR A C 1
ATOM 1424 O O . TYR A 1 192 ? 4.783 -6.020 10.112 1.00 95.69 192 TYR A O 1
ATOM 1432 N N . ILE A 1 193 ? 5.607 -5.814 8.046 1.00 96.38 193 ILE A N 1
ATOM 1433 C CA . ILE A 1 193 ? 6.816 -5.080 8.430 1.00 96.38 193 ILE A CA 1
ATOM 1434 C C . ILE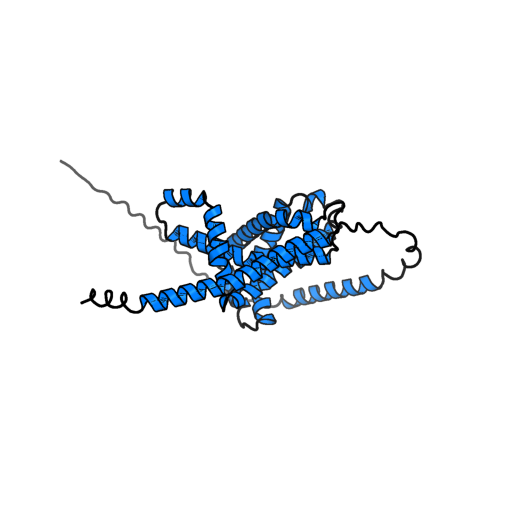 A 1 193 ? 6.472 -3.725 9.042 1.00 96.38 193 ILE A C 1
ATOM 1436 O O . ILE A 1 193 ? 7.077 -3.348 10.047 1.00 96.38 193 ILE A O 1
ATOM 1440 N N . ALA A 1 194 ? 5.526 -2.979 8.461 1.00 94.62 194 ALA A N 1
ATOM 1441 C CA . ALA A 1 194 ? 5.298 -1.608 8.897 1.00 94.62 194 ALA A CA 1
ATOM 1442 C C . ALA A 1 194 ? 4.788 -1.549 10.350 1.00 94.62 194 ALA A C 1
ATOM 1444 O O . ALA A 1 194 ? 5.411 -0.855 11.157 1.00 94.62 194 ALA A O 1
ATOM 1445 N N . PRO A 1 195 ? 3.770 -2.337 10.742 1.00 92.38 195 PRO A N 1
ATOM 1446 C CA . PRO A 1 195 ? 3.279 -2.344 12.115 1.00 92.38 195 PRO A CA 1
ATOM 1447 C C . PRO A 1 195 ? 4.262 -2.960 13.123 1.00 92.38 195 PRO A C 1
ATOM 1449 O O . PRO A 1 195 ? 4.360 -2.466 14.241 1.00 92.38 195 PRO A O 1
ATOM 1452 N N . ASN A 1 196 ? 5.017 -3.995 12.730 1.00 94.12 196 ASN A N 1
ATOM 1453 C CA . ASN A 1 196 ? 5.963 -4.681 13.621 1.00 94.12 196 ASN A CA 1
ATOM 1454 C C . ASN A 1 196 ? 7.259 -3.897 13.871 1.00 94.12 196 ASN A C 1
ATOM 1456 O O . ASN A 1 196 ? 7.867 -4.024 14.933 1.00 94.12 196 ASN A O 1
ATOM 1460 N N . HIS A 1 197 ? 7.739 -3.147 12.876 1.00 95.69 197 HIS A N 1
ATOM 1461 C CA . HIS A 1 197 ? 9.117 -2.648 12.892 1.00 95.69 197 HIS A CA 1
ATOM 1462 C C . HIS A 1 197 ? 9.267 -1.171 12.533 1.00 95.69 197 HIS A C 1
ATOM 1464 O O . HIS A 1 197 ? 10.317 -0.602 12.819 1.00 95.69 197 HIS A O 1
ATOM 1470 N N . VAL A 1 198 ? 8.265 -0.539 11.912 1.00 95.81 198 VAL A N 1
ATOM 1471 C CA . VAL A 1 198 ? 8.427 0.813 11.348 1.00 95.81 198 VAL A CA 1
ATOM 1472 C C . VAL A 1 198 ? 7.557 1.848 12.052 1.00 95.81 198 VAL A C 1
ATOM 1474 O O . VAL A 1 198 ? 8.051 2.931 12.341 1.00 95.81 198 VAL A O 1
ATOM 1477 N N . TYR A 1 199 ? 6.302 1.532 12.388 1.00 93.75 199 TYR A N 1
ATOM 1478 C CA . TYR A 1 199 ? 5.358 2.502 12.960 1.00 93.75 199 TYR A CA 1
ATOM 1479 C C . TYR A 1 199 ? 5.872 3.121 14.257 1.00 93.75 199 TYR A C 1
ATOM 1481 O O . TYR A 1 199 ? 5.908 4.342 14.364 1.00 93.75 199 TYR A O 1
ATOM 1489 N N . GLY A 1 200 ? 6.310 2.289 15.205 1.00 94.50 200 GLY A N 1
ATOM 1490 C CA . GLY A 1 200 ? 6.859 2.742 16.483 1.00 94.50 200 GLY A CA 1
ATOM 1491 C C . GLY A 1 200 ? 8.023 3.720 16.308 1.00 94.50 200 GLY A C 1
ATOM 1492 O O . GLY A 1 200 ? 7.877 4.891 16.666 1.00 94.50 200 GLY A O 1
ATOM 1493 N N . PRO A 1 201 ? 9.131 3.290 15.670 1.00 95.12 201 PRO A N 1
ATOM 1494 C CA . PRO A 1 201 ? 10.281 4.157 15.445 1.00 95.12 201 PRO A CA 1
ATOM 1495 C C . PRO A 1 201 ? 9.945 5.419 14.649 1.00 95.12 201 PRO A C 1
ATOM 1497 O O . PRO A 1 201 ? 10.423 6.494 14.987 1.00 95.12 201 PRO A O 1
ATOM 1500 N N . VAL A 1 202 ? 9.112 5.337 13.606 1.00 93.38 202 VAL A N 1
ATOM 1501 C CA . VAL A 1 202 ? 8.748 6.524 12.817 1.00 93.38 202 VAL A CA 1
ATOM 1502 C C . VAL A 1 202 ? 7.940 7.518 13.653 1.00 93.38 202 VAL A C 1
ATOM 1504 O O . VAL A 1 202 ? 8.215 8.714 13.594 1.00 93.38 202 VAL A O 1
ATOM 1507 N N . MET A 1 203 ? 6.981 7.056 14.457 1.00 92.81 203 MET A N 1
ATOM 1508 C CA . MET A 1 203 ? 6.208 7.931 15.344 1.00 92.81 203 MET A CA 1
ATOM 1509 C C . MET A 1 203 ? 7.073 8.558 16.444 1.00 92.81 203 MET A C 1
ATOM 1511 O O . MET A 1 203 ? 6.910 9.738 16.747 1.00 92.81 203 MET A O 1
ATOM 1515 N N . GLU A 1 204 ? 8.022 7.807 17.001 1.00 94.19 204 GLU A N 1
ATOM 1516 C CA . GLU A 1 204 ? 8.956 8.317 18.009 1.00 94.19 204 GLU A CA 1
ATOM 1517 C C . GLU A 1 204 ? 9.945 9.321 17.405 1.00 94.19 204 GLU A C 1
ATOM 1519 O O . GLU A 1 204 ? 10.059 10.441 17.890 1.00 94.19 204 GLU A O 1
ATOM 1524 N N . TYR A 1 205 ? 10.627 8.979 16.309 1.00 94.06 205 TYR A N 1
ATOM 1525 C CA . TYR A 1 205 ? 11.677 9.832 15.745 1.00 94.06 205 TYR A CA 1
ATOM 1526 C C . TYR A 1 205 ? 11.137 11.032 14.965 1.00 94.06 205 TYR A C 1
ATOM 1528 O O . TYR A 1 205 ? 11.643 12.143 15.124 1.00 94.06 205 TYR A O 1
ATOM 1536 N N . ALA A 1 206 ? 10.138 10.834 14.103 1.00 91.19 206 ALA A N 1
ATOM 1537 C CA . ALA A 1 206 ? 9.659 11.900 13.223 1.00 91.19 206 ALA A CA 1
ATOM 1538 C C . ALA A 1 206 ? 8.524 12.727 13.843 1.00 91.19 206 ALA A C 1
ATOM 1540 O O . ALA A 1 206 ? 8.392 13.902 13.507 1.00 91.19 206 ALA A O 1
ATOM 1541 N N . TRP A 1 207 ? 7.744 12.155 14.768 1.00 89.62 207 TRP A N 1
ATOM 1542 C CA . TRP A 1 207 ? 6.643 12.858 15.443 1.00 89.62 207 TRP A CA 1
ATOM 1543 C C . TRP A 1 207 ? 6.865 13.097 16.939 1.00 89.62 207 TRP A C 1
ATOM 1545 O O . TRP A 1 207 ? 6.025 13.750 17.554 1.00 89.62 207 TRP A O 1
ATOM 1555 N N . GLN A 1 208 ? 7.986 12.642 17.513 1.00 93.62 208 GLN A N 1
ATOM 1556 C CA . GLN A 1 208 ? 8.339 12.867 18.923 1.00 93.62 208 GLN A CA 1
ATOM 1557 C C . GLN A 1 208 ? 7.266 12.346 19.898 1.00 93.62 208 GLN A C 1
ATOM 1559 O O . GLN A 1 208 ? 7.029 12.930 20.953 1.00 93.62 208 GLN A O 1
ATOM 1564 N N . ILE A 1 209 ? 6.588 11.248 19.537 1.00 90.00 209 ILE A N 1
ATOM 1565 C CA . ILE A 1 209 ? 5.579 10.604 20.388 1.00 90.00 209 ILE A CA 1
ATOM 1566 C C . ILE A 1 209 ? 6.249 9.468 21.162 1.00 90.00 209 ILE A C 1
ATOM 1568 O O . ILE A 1 209 ? 6.354 8.344 20.671 1.00 90.00 209 ILE A O 1
ATOM 1572 N N . GLU A 1 210 ? 6.729 9.774 22.364 1.00 94.38 210 GLU A N 1
ATOM 1573 C CA . GLU A 1 210 ? 7.441 8.822 23.220 1.00 94.38 210 GLU A CA 1
ATOM 1574 C C . GLU A 1 210 ? 6.582 7.597 23.584 1.00 94.38 210 GLU A C 1
ATOM 1576 O O . GLU A 1 210 ? 5.391 7.706 23.878 1.00 94.38 210 GLU A O 1
ATOM 1581 N N . GLY A 1 211 ? 7.193 6.407 23.577 1.00 92.25 211 GLY A N 1
ATOM 1582 C CA . GLY A 1 211 ? 6.542 5.158 23.986 1.00 92.25 211 GLY A CA 1
ATOM 1583 C C . GLY A 1 211 ? 5.654 4.513 22.917 1.00 92.25 211 GLY A C 1
ATOM 1584 O O . GLY A 1 211 ? 5.020 3.481 23.181 1.00 92.25 211 GLY A O 1
ATOM 1585 N N . MET A 1 212 ? 5.609 5.062 21.698 1.00 91.75 212 MET A N 1
ATOM 1586 C CA . MET A 1 212 ? 4.840 4.469 20.602 1.00 91.75 212 MET A CA 1
ATOM 1587 C C . MET A 1 212 ? 5.400 3.131 20.134 1.00 91.75 212 MET A C 1
ATOM 1589 O O . MET A 1 212 ? 4.619 2.261 19.757 1.00 91.75 212 MET A O 1
ATOM 1593 N N . THR A 1 213 ? 6.709 2.898 20.217 1.00 94.00 213 THR A N 1
ATOM 1594 C CA . THR A 1 213 ? 7.298 1.591 19.899 1.00 94.00 213 THR A CA 1
ATOM 1595 C C . THR A 1 213 ? 6.793 0.517 20.853 1.00 94.00 213 THR A C 1
ATOM 1597 O O . THR A 1 213 ? 6.364 -0.552 20.415 1.00 94.00 213 THR A O 1
ATOM 1600 N N . GLN A 1 214 ? 6.760 0.803 22.157 1.00 95.31 214 GLN A N 1
ATOM 1601 C CA . GLN A 1 214 ? 6.216 -0.130 23.144 1.00 95.31 214 GLN A CA 1
ATOM 1602 C C . GLN A 1 214 ? 4.709 -0.340 22.950 1.00 95.31 214 GLN A C 1
ATOM 1604 O O . GLN A 1 214 ? 4.239 -1.478 22.987 1.00 95.31 214 GLN A O 1
ATOM 1609 N N . SER A 1 215 ? 3.966 0.739 22.698 1.00 91.75 215 SER A N 1
ATOM 1610 C CA . SER A 1 215 ? 2.522 0.679 22.451 1.00 91.75 215 SER A CA 1
ATOM 1611 C C . SER A 1 215 ? 2.197 -0.153 21.211 1.00 91.75 215 SER A C 1
ATOM 1613 O O . SER A 1 215 ? 1.295 -0.987 21.244 1.00 91.75 215 SER A O 1
ATOM 1615 N N . MET A 1 216 ? 2.968 0.006 20.134 1.00 91.25 216 MET A N 1
ATOM 1616 C CA . MET A 1 216 ? 2.772 -0.763 18.911 1.00 91.25 216 MET A CA 1
ATOM 1617 C C . MET A 1 216 ? 3.101 -2.242 19.118 1.00 91.25 216 MET A C 1
ATOM 1619 O O . MET A 1 216 ? 2.315 -3.097 18.719 1.00 91.25 216 MET A O 1
ATOM 1623 N N . ASN A 1 217 ? 4.191 -2.555 19.825 1.00 92.69 217 ASN A N 1
ATOM 1624 C CA . ASN A 1 217 ? 4.519 -3.935 20.197 1.00 92.69 217 ASN A CA 1
ATOM 1625 C C . ASN A 1 217 ? 3.393 -4.586 21.013 1.00 92.69 217 ASN A C 1
ATOM 1627 O O . ASN A 1 217 ? 3.064 -5.749 20.788 1.00 92.69 217 ASN A O 1
ATOM 1631 N N . TYR A 1 218 ? 2.765 -3.833 21.921 1.00 92.69 218 TYR A N 1
ATOM 1632 C CA . TYR A 1 218 ? 1.609 -4.315 22.673 1.00 92.69 218 TYR A CA 1
ATOM 1633 C C . TYR A 1 218 ? 0.402 -4.591 21.764 1.00 92.69 218 TYR A C 1
ATOM 1635 O O . TYR A 1 218 ? -0.177 -5.672 21.833 1.00 92.69 218 TYR A O 1
ATOM 1643 N N . VAL A 1 219 ? 0.054 -3.670 20.861 1.00 88.06 219 VAL A N 1
ATOM 1644 C CA . VAL A 1 219 ? -1.063 -3.855 19.913 1.00 88.06 219 VAL A CA 1
ATOM 1645 C C . VAL A 1 219 ? -0.848 -5.079 19.021 1.00 88.06 219 VAL A C 1
ATOM 1647 O O . VAL A 1 219 ? -1.764 -5.869 18.814 1.00 88.06 219 VAL A O 1
ATOM 1650 N N . ILE A 1 220 ? 0.370 -5.265 18.523 1.00 90.31 220 ILE A N 1
ATOM 1651 C CA . ILE A 1 220 ? 0.745 -6.382 17.652 1.00 90.31 220 ILE A CA 1
ATOM 1652 C C . ILE A 1 220 ? 0.772 -7.718 18.408 1.00 90.31 220 ILE A C 1
ATOM 1654 O O . ILE A 1 220 ? 0.523 -8.765 17.809 1.00 90.31 220 ILE A O 1
ATOM 1658 N N . SER A 1 221 ? 1.038 -7.687 19.719 1.00 90.94 221 SER A N 1
ATOM 1659 C CA . SER A 1 221 ? 1.011 -8.876 20.580 1.00 90.94 221 SER A CA 1
ATOM 1660 C C . SER A 1 221 ? -0.396 -9.443 20.798 1.00 90.94 221 SER A C 1
ATOM 1662 O O . SER A 1 221 ? -0.530 -10.585 21.240 1.00 90.94 221 SER A O 1
ATOM 1664 N N . VAL A 1 222 ? -1.446 -8.677 20.473 1.00 89.81 222 VAL A N 1
ATOM 1665 C CA . VAL A 1 222 ? -2.826 -9.166 20.524 1.00 89.81 222 VAL A CA 1
ATOM 1666 C C . VAL A 1 222 ? -2.990 -10.315 19.517 1.00 89.81 222 VAL A C 1
ATOM 1668 O O . VAL A 1 222 ? -2.609 -10.166 18.350 1.00 89.81 222 VAL A O 1
ATOM 1671 N N . PRO A 1 223 ? -3.577 -11.458 19.926 1.00 85.38 223 PRO A N 1
ATOM 1672 C CA . PRO A 1 223 ? -3.809 -12.583 19.027 1.00 85.38 223 PRO A CA 1
ATOM 1673 C C . PRO A 1 223 ? -4.522 -12.142 17.746 1.00 85.38 223 PRO A C 1
ATOM 1675 O O . PRO A 1 223 ? -5.463 -11.351 17.794 1.00 85.38 223 PRO A O 1
ATOM 1678 N N . PHE A 1 224 ? -4.076 -12.663 16.602 1.00 82.00 224 PHE A N 1
ATOM 1679 C CA . PHE A 1 224 ? -4.607 -12.370 15.263 1.00 82.00 224 PHE A CA 1
ATOM 1680 C C . PHE A 1 224 ? -4.395 -10.940 14.737 1.00 82.00 224 PHE A C 1
ATOM 1682 O O . PHE A 1 224 ? -4.660 -10.706 13.559 1.00 82.00 224 PHE A O 1
ATOM 1689 N N . ALA A 1 225 ? -3.871 -9.989 15.521 1.00 81.56 225 ALA A N 1
ATOM 1690 C CA . ALA A 1 225 ? -3.655 -8.619 15.040 1.00 81.56 225 ALA A CA 1
ATOM 1691 C C . ALA A 1 225 ? -2.698 -8.579 13.836 1.00 81.56 225 ALA A C 1
ATOM 1693 O O . ALA A 1 225 ? -2.986 -7.938 12.823 1.00 81.56 225 ALA A O 1
ATOM 1694 N N . THR A 1 226 ? -1.598 -9.334 13.912 1.00 89.12 226 THR A N 1
ATOM 1695 C CA . THR A 1 226 ? -0.639 -9.464 12.804 1.00 89.12 226 THR A CA 1
ATOM 1696 C C . THR A 1 226 ? -1.275 -10.121 11.582 1.00 89.12 226 THR A C 1
ATOM 1698 O O . THR A 1 226 ? -1.129 -9.617 10.473 1.00 89.12 226 THR A O 1
ATOM 1701 N N . GLU A 1 227 ? -2.021 -11.211 11.764 1.00 86.62 227 GLU A N 1
ATOM 1702 C CA . GLU A 1 227 ? -2.664 -11.932 10.657 1.00 86.62 227 GLU A CA 1
ATOM 1703 C C . GLU A 1 227 ? -3.691 -11.060 9.932 1.00 86.62 227 GLU A C 1
ATOM 1705 O O . GLU A 1 227 ? -3.694 -10.989 8.703 1.00 86.62 227 GLU A O 1
ATOM 1710 N N . VAL A 1 228 ? -4.518 -10.331 10.687 1.00 85.75 228 VAL A N 1
ATOM 1711 C CA . VAL A 1 228 ? -5.491 -9.384 10.133 1.00 85.75 228 VAL A CA 1
ATOM 1712 C C . VAL A 1 228 ? -4.777 -8.256 9.392 1.00 85.75 228 VAL A C 1
ATOM 1714 O O . VAL A 1 228 ? -5.190 -7.891 8.290 1.00 85.75 228 VAL A O 1
ATOM 1717 N N . SER A 1 229 ? -3.685 -7.725 9.942 1.00 88.62 229 SER A N 1
ATOM 1718 C CA . SER A 1 229 ? -2.884 -6.689 9.282 1.00 88.62 229 SER A CA 1
ATOM 1719 C C . SER A 1 229 ? -2.276 -7.180 7.961 1.00 88.62 229 SER A C 1
ATOM 1721 O O . SER A 1 229 ? -2.370 -6.507 6.936 1.00 88.62 229 SER A O 1
ATOM 1723 N N . VAL A 1 230 ? -1.723 -8.395 7.939 1.00 92.50 230 VAL A N 1
ATOM 1724 C CA . VAL A 1 230 ? -1.168 -9.016 6.727 1.00 92.50 230 VAL A CA 1
ATOM 1725 C C . VAL A 1 230 ? -2.254 -9.285 5.689 1.00 92.50 230 VAL A C 1
ATOM 1727 O O . VAL A 1 230 ? -2.077 -8.944 4.520 1.00 92.50 230 VAL A O 1
ATOM 1730 N N . ALA A 1 231 ? -3.393 -9.849 6.095 1.00 88.69 231 ALA A N 1
ATOM 1731 C CA . ALA A 1 231 ? -4.499 -10.151 5.190 1.00 88.69 231 ALA A CA 1
ATOM 1732 C C . ALA A 1 231 ? -5.109 -8.876 4.588 1.00 88.69 231 ALA A C 1
ATOM 1734 O O . ALA A 1 231 ? -5.330 -8.797 3.379 1.00 88.69 231 ALA A O 1
ATOM 1735 N N . THR A 1 232 ? -5.338 -7.849 5.411 1.00 87.19 232 THR A N 1
ATOM 1736 C CA . THR A 1 232 ? -5.843 -6.550 4.938 1.00 87.19 232 THR A CA 1
ATOM 1737 C C . THR A 1 232 ? -4.839 -5.856 4.025 1.00 87.19 232 THR A C 1
ATOM 1739 O O . THR A 1 232 ? -5.234 -5.345 2.978 1.00 87.19 232 THR A O 1
ATOM 1742 N N . GLY A 1 233 ? -3.546 -5.914 4.355 1.00 90.81 233 GLY A N 1
ATOM 1743 C CA . GLY A 1 233 ? -2.466 -5.463 3.486 1.00 90.81 233 GLY A CA 1
ATOM 1744 C C . GLY A 1 233 ? -2.465 -6.187 2.139 1.00 90.81 233 GLY A C 1
ATOM 1745 O O . GLY A 1 233 ? -2.424 -5.542 1.095 1.00 90.81 233 GLY A O 1
ATOM 1746 N N . ALA A 1 234 ? -2.586 -7.515 2.122 1.00 92.62 234 ALA A N 1
ATOM 1747 C CA . ALA A 1 234 ? -2.633 -8.296 0.887 1.00 92.62 234 ALA A CA 1
ATOM 1748 C C . ALA A 1 234 ? -3.816 -7.887 -0.005 1.00 92.62 234 ALA A C 1
ATOM 1750 O O . ALA A 1 234 ? -3.645 -7.635 -1.198 1.00 92.62 234 ALA A O 1
ATOM 1751 N N . VAL A 1 235 ? -5.012 -7.752 0.578 1.00 88.56 235 VAL A N 1
ATOM 1752 C CA . VAL A 1 235 ? -6.210 -7.290 -0.142 1.00 88.56 235 VAL A CA 1
ATOM 1753 C C . VAL A 1 235 ? -6.021 -5.870 -0.673 1.00 88.56 235 VAL A C 1
ATOM 1755 O O . VAL A 1 235 ? -6.342 -5.601 -1.830 1.00 88.56 235 VAL A O 1
ATOM 1758 N N . ALA A 1 236 ? -5.438 -4.976 0.130 1.00 89.19 236 ALA A N 1
ATOM 1759 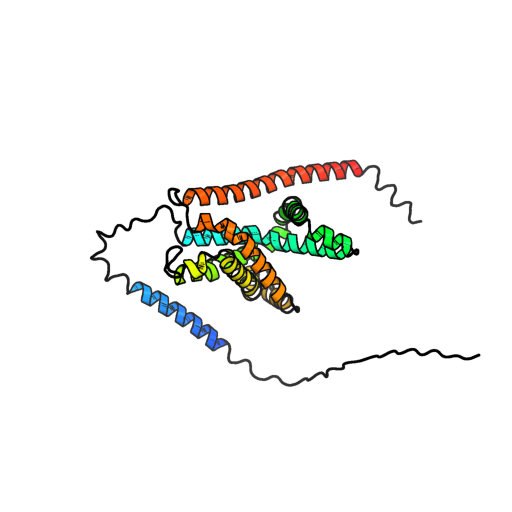C CA . ALA A 1 236 ? -5.094 -3.625 -0.291 1.00 89.19 236 ALA A CA 1
ATOM 1760 C C . ALA A 1 236 ? -4.197 -3.626 -1.531 1.00 89.19 236 ALA A C 1
ATOM 1762 O O . ALA A 1 236 ? -4.490 -2.955 -2.520 1.00 89.19 236 ALA A O 1
ATOM 1763 N N . GLY A 1 237 ? -3.130 -4.419 -1.497 1.00 90.56 237 GLY A N 1
ATOM 1764 C CA . GLY A 1 237 ? -2.190 -4.533 -2.598 1.00 90.56 237 GLY A CA 1
ATOM 1765 C C . GLY A 1 237 ? -2.802 -5.155 -3.856 1.00 90.56 237 GLY A C 1
ATOM 1766 O O . GLY A 1 237 ? -2.545 -4.661 -4.953 1.00 90.56 237 GLY A O 1
ATOM 1767 N N . MET A 1 238 ? -3.671 -6.166 -3.718 1.00 91.00 238 MET A N 1
ATOM 1768 C CA . MET A 1 238 ? -4.420 -6.744 -4.846 1.00 91.00 238 MET A CA 1
ATOM 1769 C C . MET A 1 238 ? -5.300 -5.715 -5.560 1.00 91.00 238 MET A C 1
ATOM 1771 O O . MET A 1 238 ? -5.431 -5.769 -6.779 1.00 91.00 238 MET A O 1
ATOM 1775 N N . ILE A 1 239 ? -5.893 -4.780 -4.814 1.00 88.06 239 ILE A N 1
ATOM 1776 C CA . ILE A 1 239 ? -6.759 -3.731 -5.370 1.00 88.06 239 ILE A CA 1
ATOM 1777 C C . ILE A 1 239 ? -5.928 -2.592 -5.976 1.00 88.06 239 ILE A C 1
ATOM 1779 O O . ILE A 1 239 ? -6.264 -2.078 -7.043 1.00 88.06 239 ILE A O 1
ATOM 1783 N N . LEU A 1 240 ? -4.847 -2.178 -5.308 1.00 87.75 240 LEU A N 1
ATOM 1784 C CA . LEU A 1 240 ? -4.043 -1.024 -5.721 1.00 87.75 240 LEU A CA 1
ATOM 1785 C C . LEU A 1 240 ? -3.127 -1.323 -6.909 1.00 87.75 240 LEU A C 1
ATOM 1787 O O . LEU A 1 240 ? -2.939 -0.456 -7.761 1.00 87.75 240 LEU A O 1
ATOM 1791 N N . HIS A 1 241 ? -2.556 -2.526 -6.997 1.00 87.12 241 HIS A N 1
ATOM 1792 C CA . HIS A 1 241 ? -1.554 -2.809 -8.021 1.00 87.12 241 HIS A CA 1
ATOM 1793 C C . HIS A 1 241 ? -2.101 -2.733 -9.462 1.00 87.12 241 HIS A C 1
ATOM 1795 O O . HIS A 1 241 ? -1.428 -2.120 -10.296 1.00 87.12 241 HIS A O 1
ATOM 1801 N N . PRO A 1 242 ? -3.299 -3.248 -9.803 1.00 85.94 242 PRO A N 1
ATOM 1802 C CA . PRO A 1 242 ? -3.859 -3.076 -11.145 1.00 85.94 242 PRO A CA 1
ATOM 1803 C C . PRO A 1 242 ? -4.005 -1.604 -11.561 1.00 85.94 242 PRO A C 1
ATOM 1805 O O . PRO A 1 242 ? -3.762 -1.268 -12.717 1.00 85.94 242 PRO A O 1
ATOM 1808 N N . LEU A 1 243 ? -4.324 -0.710 -10.615 1.00 84.88 243 LEU A N 1
ATOM 1809 C CA . LEU A 1 243 ? -4.421 0.736 -10.868 1.00 84.88 243 LEU A CA 1
ATOM 1810 C C . LEU A 1 243 ? -3.055 1.375 -11.158 1.00 84.88 243 LEU A C 1
ATOM 1812 O O . LEU A 1 243 ? -2.970 2.379 -11.862 1.00 84.88 243 LEU A O 1
ATOM 1816 N N . LEU A 1 244 ? -1.990 0.790 -10.615 1.00 86.62 244 LEU A N 1
ATOM 1817 C CA . LEU A 1 244 ? -0.611 1.244 -10.772 1.00 86.62 244 LEU A CA 1
ATOM 1818 C C . LEU A 1 244 ? 0.121 0.602 -11.950 1.00 86.62 244 LEU A C 1
ATOM 1820 O O . LEU A 1 244 ? 1.165 1.109 -12.347 1.00 86.62 244 LEU A O 1
ATOM 1824 N N . TYR A 1 245 ? -0.410 -0.481 -12.519 1.00 86.69 245 TYR A N 1
ATOM 1825 C CA . TYR A 1 245 ? 0.265 -1.270 -13.549 1.00 86.69 245 TYR A CA 1
ATOM 1826 C C . TYR A 1 245 ? 0.688 -0.420 -14.756 1.00 86.69 245 TYR A C 1
ATOM 1828 O O . TYR A 1 245 ? 1.862 -0.406 -15.118 1.00 86.69 245 TYR A O 1
ATOM 1836 N N . TYR A 1 246 ? -0.239 0.349 -15.338 1.00 85.25 246 TYR A N 1
ATOM 1837 C CA . TYR A 1 246 ? 0.065 1.200 -16.494 1.00 85.25 246 TYR A CA 1
ATOM 1838 C C . TYR A 1 246 ? 1.018 2.361 -16.163 1.00 85.25 246 TYR A C 1
ATOM 1840 O O . TYR A 1 246 ? 1.990 2.540 -16.895 1.00 85.25 246 TYR A O 1
ATOM 1848 N N . PRO A 1 247 ? 0.822 3.128 -15.068 1.00 84.81 247 PRO A N 1
ATOM 1849 C CA . PRO A 1 247 ? 1.797 4.133 -14.646 1.00 84.81 247 PRO A CA 1
ATOM 1850 C C . PRO A 1 247 ? 3.205 3.586 -14.402 1.00 84.81 247 PRO A C 1
ATOM 1852 O O . PRO A 1 247 ? 4.166 4.316 -14.606 1.00 84.81 247 PRO A O 1
ATOM 1855 N N . ILE A 1 248 ? 3.329 2.334 -13.952 1.00 86.56 248 ILE A N 1
ATOM 1856 C CA . ILE A 1 248 ? 4.606 1.688 -13.628 1.00 86.56 248 ILE A CA 1
ATOM 1857 C C . ILE A 1 248 ? 5.316 1.158 -14.878 1.00 86.56 248 ILE A C 1
ATOM 1859 O O . ILE A 1 248 ? 6.514 1.388 -15.048 1.00 86.56 248 ILE A O 1
ATOM 1863 N N . ASN A 1 249 ? 4.590 0.449 -15.741 1.00 85.88 249 ASN A N 1
ATOM 1864 C CA . ASN A 1 249 ? 5.169 -0.200 -16.918 1.00 85.88 249 ASN A CA 1
ATOM 1865 C C . ASN A 1 249 ? 5.309 0.751 -18.111 1.00 85.88 249 ASN A C 1
ATOM 1867 O O . ASN A 1 249 ? 6.078 0.473 -19.029 1.00 85.88 249 ASN A O 1
ATOM 1871 N N . GLY A 1 250 ? 4.609 1.886 -18.076 1.00 83.44 250 GLY A N 1
ATOM 1872 C CA . GLY A 1 250 ? 4.499 2.784 -19.214 1.00 83.44 250 GLY A CA 1
ATOM 1873 C C . GLY A 1 250 ? 3.470 2.291 -20.229 1.00 83.44 250 GLY A C 1
ATOM 1874 O O . GLY A 1 250 ? 3.001 1.153 -20.191 1.00 83.44 250 GLY A O 1
ATOM 1875 N N . ILE A 1 251 ? 3.100 3.179 -21.147 1.00 86.25 251 ILE A N 1
ATOM 1876 C CA . ILE A 1 251 ? 2.240 2.863 -22.289 1.00 86.25 251 ILE A CA 1
ATOM 1877 C C . ILE A 1 251 ? 3.051 3.193 -23.537 1.00 86.25 251 ILE A C 1
ATOM 1879 O O . ILE A 1 251 ? 3.581 4.299 -23.651 1.00 86.25 251 ILE A O 1
ATOM 1883 N N . SER A 1 252 ? 3.165 2.237 -24.461 1.00 85.06 252 SER A N 1
ATOM 1884 C CA . SER A 1 252 ? 3.907 2.454 -25.706 1.00 85.06 252 SER A CA 1
ATOM 1885 C C . SER A 1 252 ? 3.326 3.646 -26.472 1.00 85.06 252 SER A C 1
ATOM 1887 O O . SER A 1 252 ? 2.107 3.794 -26.565 1.00 85.06 252 SER A O 1
ATOM 1889 N N . GLY A 1 253 ? 4.191 4.532 -26.967 1.00 85.12 253 GLY A N 1
ATOM 1890 C CA . GLY A 1 253 ? 3.790 5.764 -27.653 1.00 85.12 253 GLY A CA 1
ATOM 1891 C C . GLY A 1 253 ? 3.404 6.936 -26.740 1.00 85.12 253 GLY A C 1
ATOM 1892 O O . GLY A 1 253 ? 3.247 8.047 -27.235 1.00 85.12 253 GLY A O 1
ATOM 1893 N N . ILE A 1 254 ? 3.301 6.746 -25.418 1.00 85.56 254 ILE A N 1
ATOM 1894 C CA . ILE A 1 254 ? 2.975 7.820 -24.465 1.00 85.56 254 ILE A CA 1
ATOM 1895 C C . ILE A 1 254 ? 4.174 8.068 -23.549 1.00 85.56 254 ILE A C 1
ATOM 1897 O O . ILE A 1 254 ? 4.783 7.131 -23.040 1.00 85.56 254 ILE A O 1
ATOM 1901 N N . HIS A 1 255 ? 4.531 9.332 -23.326 1.00 86.81 255 HIS A N 1
ATOM 1902 C CA . HIS A 1 255 ? 5.569 9.684 -22.358 1.00 86.81 255 HIS A CA 1
ATOM 1903 C C . HIS A 1 255 ? 5.085 9.374 -20.933 1.00 86.81 255 HIS A C 1
ATOM 1905 O O . HIS A 1 255 ? 3.992 9.798 -20.552 1.00 86.81 255 HIS A O 1
ATOM 1911 N N . TRP A 1 256 ? 5.900 8.700 -20.115 1.00 82.62 256 TRP A N 1
ATOM 1912 C CA . TRP A 1 256 ? 5.534 8.264 -18.752 1.00 82.62 256 TRP A CA 1
ATOM 1913 C C . TRP A 1 256 ? 5.055 9.401 -17.830 1.00 82.62 256 TRP A C 1
ATOM 1915 O O . TRP A 1 256 ? 4.278 9.183 -16.899 1.00 82.62 256 TRP A O 1
ATOM 1925 N N . GLY A 1 257 ? 5.482 10.636 -18.107 1.00 84.19 257 GLY A N 1
ATOM 1926 C CA . GLY A 1 257 ? 5.037 11.829 -17.386 1.00 84.19 257 GLY A CA 1
ATOM 1927 C C . GLY A 1 257 ? 3.530 12.093 -17.497 1.00 84.19 257 GLY A C 1
ATOM 1928 O O . GLY A 1 257 ? 2.950 12.622 -16.557 1.00 84.19 257 GLY A O 1
ATOM 1929 N N . PHE A 1 258 ? 2.872 11.688 -18.589 1.00 84.25 258 PHE A N 1
ATOM 1930 C CA . PHE A 1 258 ? 1.430 11.889 -18.772 1.00 84.25 258 PHE A CA 1
ATOM 1931 C C . PHE A 1 258 ? 0.569 11.035 -17.823 1.00 84.25 258 PHE A C 1
ATOM 1933 O O . PHE A 1 258 ? -0.217 11.617 -17.075 1.00 84.25 258 PHE A O 1
ATOM 1940 N N . PRO A 1 259 ? 0.702 9.690 -17.764 1.00 78.38 259 PRO A N 1
ATOM 1941 C CA . PRO A 1 259 ? -0.047 8.888 -16.798 1.00 78.38 259 PRO A CA 1
ATOM 1942 C C . PRO A 1 259 ? 0.312 9.256 -15.354 1.00 78.38 259 PRO A C 1
ATOM 1944 O O . PRO A 1 259 ? -0.574 9.280 -14.501 1.00 78.38 259 PRO A O 1
ATOM 1947 N N . LEU A 1 260 ? 1.569 9.627 -15.075 1.00 76.31 260 LEU A N 1
ATOM 1948 C CA . LEU A 1 260 ? 1.956 10.152 -13.765 1.00 76.31 260 LEU A CA 1
ATOM 1949 C C . LEU A 1 260 ? 1.206 11.447 -13.431 1.00 76.31 260 LEU A C 1
ATOM 1951 O O . LEU A 1 260 ? 0.646 11.567 -12.342 1.00 76.31 260 LEU A O 1
ATOM 1955 N N . ALA A 1 261 ? 1.178 12.410 -14.352 1.00 79.88 261 ALA A N 1
ATOM 1956 C CA . ALA A 1 261 ? 0.459 13.665 -14.176 1.00 79.88 261 ALA A CA 1
ATOM 1957 C C . ALA A 1 261 ? -1.044 13.416 -14.022 1.00 79.88 261 ALA A C 1
ATOM 1959 O O . ALA A 1 261 ? -1.669 14.027 -13.165 1.00 79.88 261 ALA A O 1
ATOM 1960 N N . ALA A 1 262 ? -1.628 12.482 -14.773 1.00 80.50 262 ALA A N 1
ATOM 1961 C CA . ALA A 1 262 ? -3.038 12.130 -14.656 1.00 80.50 262 ALA A CA 1
ATOM 1962 C C . ALA A 1 262 ? -3.365 11.521 -13.284 1.00 80.50 262 ALA A C 1
ATOM 1964 O O . ALA A 1 262 ? -4.324 11.942 -12.640 1.00 80.50 262 ALA A O 1
ATOM 1965 N N . VAL A 1 263 ? -2.547 10.580 -12.801 1.00 73.81 263 VAL A N 1
ATOM 1966 C CA . VAL A 1 263 ? -2.728 9.948 -11.485 1.00 73.81 263 VAL A CA 1
ATOM 1967 C C . VAL A 1 263 ? -2.510 10.961 -10.366 1.00 73.81 263 VAL A C 1
ATOM 1969 O O . VAL A 1 263 ? -3.366 11.103 -9.496 1.00 73.81 263 VAL A O 1
ATOM 1972 N N . THR A 1 264 ? -1.413 11.718 -10.395 1.00 72.94 264 THR A N 1
ATOM 1973 C CA . THR A 1 264 ? -1.136 12.746 -9.380 1.00 72.94 264 THR A CA 1
ATOM 1974 C C . THR A 1 264 ? -2.189 13.849 -9.398 1.00 72.94 264 THR A C 1
ATOM 1976 O O . THR A 1 264 ? -2.662 14.233 -8.333 1.00 72.94 264 THR A O 1
ATOM 1979 N N . SER A 1 265 ? -2.652 14.287 -10.573 1.00 77.12 265 SER A N 1
ATOM 1980 C CA . SER A 1 265 ? -3.742 15.263 -10.696 1.00 77.12 265 SER A CA 1
ATOM 1981 C C . SER A 1 265 ? -5.058 14.697 -10.184 1.00 77.12 265 SER A C 1
ATOM 1983 O O . SER A 1 265 ? -5.753 15.385 -9.447 1.00 77.12 265 SER A O 1
ATOM 1985 N N . ALA A 1 266 ? -5.403 13.445 -10.500 1.00 75.62 266 ALA A N 1
ATOM 1986 C CA . ALA A 1 266 ? -6.609 12.802 -9.982 1.00 75.62 266 ALA A CA 1
ATOM 1987 C C . ALA A 1 266 ? -6.583 12.710 -8.450 1.00 75.62 266 ALA A C 1
ATOM 1989 O O . ALA A 1 266 ? -7.591 12.971 -7.793 1.00 75.62 266 ALA A O 1
ATOM 1990 N N . LEU A 1 267 ? -5.424 12.392 -7.871 1.00 68.06 267 LEU A N 1
ATOM 1991 C CA . LEU A 1 267 ? -5.230 12.327 -6.425 1.00 68.06 267 LEU A CA 1
ATOM 1992 C C . LEU A 1 267 ? -5.261 13.727 -5.787 1.00 68.06 267 LEU A C 1
ATOM 1994 O O . LEU A 1 267 ? -5.937 13.922 -4.776 1.00 68.06 267 LEU A O 1
ATOM 1998 N N . TYR A 1 268 ? -4.617 14.715 -6.411 1.00 72.31 268 TYR A N 1
ATOM 1999 C CA . TYR A 1 268 ? -4.565 16.103 -5.950 1.00 72.31 268 TYR A CA 1
ATOM 2000 C C . TYR A 1 268 ? -5.931 16.796 -6.030 1.00 72.31 268 TYR A C 1
ATOM 2002 O O . TYR A 1 268 ? -6.402 17.347 -5.034 1.00 72.31 268 TYR A O 1
ATOM 2010 N N . PHE A 1 269 ? -6.629 16.698 -7.167 1.00 72.06 269 PHE A N 1
ATOM 2011 C CA . PHE A 1 269 ? -7.993 17.213 -7.324 1.00 72.06 269 PHE A CA 1
ATOM 2012 C C . PHE A 1 269 ? -8.952 16.562 -6.338 1.00 72.06 269 PHE A C 1
ATOM 2014 O O . PHE A 1 269 ? -9.828 17.237 -5.793 1.00 72.06 269 PHE A O 1
ATOM 2021 N N . ARG A 1 270 ? -8.801 15.260 -6.081 1.00 65.12 270 ARG A N 1
ATOM 2022 C CA . ARG A 1 270 ? -9.628 14.569 -5.094 1.00 65.12 270 ARG A CA 1
ATOM 2023 C C . ARG A 1 270 ? -9.340 15.085 -3.684 1.00 65.12 270 ARG A C 1
ATOM 2025 O O . ARG A 1 270 ? -10.295 15.393 -2.976 1.00 65.12 270 ARG A O 1
ATOM 2032 N N . GLY A 1 271 ? -8.073 15.275 -3.315 1.00 60.09 271 GLY A N 1
ATOM 2033 C CA . GLY A 1 271 ? -7.678 15.885 -2.041 1.00 60.09 271 GLY A CA 1
ATOM 2034 C C . GLY A 1 271 ? -8.242 17.299 -1.855 1.00 60.09 271 GLY A C 1
ATOM 2035 O O . GLY A 1 271 ? -8.933 17.569 -0.871 1.00 60.09 271 GLY A O 1
ATOM 2036 N N . LEU A 1 272 ? -8.049 18.182 -2.840 1.00 61.62 272 LEU A N 1
ATOM 2037 C CA . LEU A 1 272 ? -8.553 19.560 -2.804 1.00 61.62 272 LEU A CA 1
ATOM 2038 C C . LEU A 1 272 ? -10.083 19.638 -2.774 1.00 61.62 272 LEU A C 1
ATOM 2040 O O . LEU A 1 272 ? -10.654 20.421 -2.014 1.00 61.62 272 LEU A O 1
ATOM 2044 N N . LYS A 1 273 ? -10.775 18.820 -3.575 1.00 64.56 273 LYS A N 1
ATOM 2045 C CA . LYS A 1 273 ? -12.244 18.810 -3.609 1.00 64.56 273 LYS A CA 1
ATOM 2046 C C . LYS A 1 273 ? -12.833 18.302 -2.295 1.00 64.56 273 LYS A C 1
ATOM 2048 O O . LYS A 1 273 ? -13.864 18.821 -1.864 1.00 64.56 273 LYS A O 1
ATOM 2053 N N . MET A 1 274 ? -12.187 17.332 -1.642 1.00 56.03 274 MET A N 1
ATOM 2054 C CA . MET A 1 274 ? -12.576 16.904 -0.295 1.00 56.03 274 MET A CA 1
ATOM 2055 C C . MET A 1 274 ? -12.355 18.020 0.735 1.00 56.03 274 MET A C 1
ATOM 2057 O O . MET A 1 274 ? -13.246 18.266 1.549 1.00 56.03 274 MET A O 1
ATOM 2061 N N . ALA A 1 275 ? -11.244 18.759 0.651 1.00 57.50 275 ALA A N 1
ATOM 2062 C CA . ALA A 1 275 ? -10.971 19.891 1.539 1.00 57.50 275 ALA A CA 1
ATOM 2063 C C . ALA A 1 275 ? -11.973 21.050 1.369 1.00 57.50 275 ALA A C 1
ATOM 2065 O O . ALA A 1 275 ? -12.469 21.609 2.350 1.00 57.50 275 ALA A O 1
ATOM 2066 N N . GLY A 1 276 ? -12.342 21.376 0.127 1.00 56.62 276 GLY A N 1
ATOM 2067 C CA . GLY A 1 276 ? -13.328 22.417 -0.172 1.00 56.62 276 GLY A CA 1
ATOM 2068 C C . GLY A 1 276 ? -14.759 22.047 0.238 1.00 56.62 276 GLY A C 1
ATOM 2069 O O . GLY A 1 276 ? -15.467 22.864 0.831 1.00 56.62 276 GLY A O 1
ATOM 2070 N N . ARG A 1 277 ? -15.201 20.805 -0.022 1.00 56.56 277 ARG A N 1
ATOM 2071 C CA . ARG A 1 277 ? -16.555 20.345 0.349 1.00 56.56 277 ARG A CA 1
ATOM 2072 C C . ARG A 1 277 ? -16.739 20.167 1.854 1.00 56.56 277 ARG A C 1
ATOM 2074 O O . ARG A 1 277 ? -17.836 20.434 2.343 1.00 56.56 277 ARG A O 1
ATOM 2081 N N . SER A 1 278 ? -15.686 19.787 2.582 1.00 51.28 278 SER A N 1
ATOM 2082 C CA . SER A 1 278 ? -15.721 19.678 4.047 1.00 51.28 278 SER A CA 1
ATOM 2083 C C . SER A 1 278 ? -16.140 21.003 4.700 1.00 51.28 278 SER A C 1
ATOM 2085 O O . SER A 1 278 ? -17.048 21.024 5.530 1.00 51.28 278 SER A O 1
ATOM 2087 N N . LYS A 1 279 ? -15.611 22.143 4.222 1.00 55.34 279 LYS A N 1
ATOM 2088 C CA . LYS A 1 279 ? -16.013 23.475 4.712 1.00 55.34 279 LYS A CA 1
ATOM 2089 C C . LYS A 1 279 ? -17.500 23.771 4.481 1.00 55.34 279 LYS A C 1
ATOM 2091 O O . LYS A 1 279 ? -18.159 24.299 5.371 1.00 55.34 279 LYS A O 1
ATOM 2096 N N . SER A 1 280 ? -18.050 23.397 3.323 1.00 57.12 280 SER A N 1
ATOM 2097 C CA . SER A 1 280 ? -19.466 23.631 2.994 1.00 57.12 280 SER A CA 1
ATOM 2098 C C . SER A 1 280 ? -20.422 22.756 3.817 1.00 57.12 280 SER A C 1
ATOM 2100 O O . SER A 1 280 ? -21.431 23.253 4.319 1.00 57.12 280 SER A O 1
ATOM 2102 N N . ILE A 1 281 ? -20.094 21.473 4.012 1.00 55.91 281 ILE A N 1
ATOM 2103 C CA . ILE A 1 281 ? -20.904 20.551 4.826 1.00 55.91 281 ILE A CA 1
ATOM 2104 C C . ILE A 1 281 ? -20.835 20.941 6.306 1.00 55.91 281 ILE A C 1
ATOM 2106 O O . ILE A 1 281 ? -21.865 20.970 6.976 1.00 55.91 281 ILE A O 1
ATOM 2110 N N . PHE A 1 282 ? -19.657 21.317 6.808 1.00 51.53 282 PHE A N 1
ATOM 2111 C CA . PHE A 1 282 ? -19.495 21.775 8.186 1.00 51.53 282 PHE A CA 1
ATOM 2112 C C . PHE A 1 282 ? -20.253 23.083 8.458 1.00 51.53 282 PHE A C 1
ATOM 2114 O O . PHE A 1 282 ? -20.883 23.221 9.506 1.00 51.53 282 PHE A O 1
ATOM 2121 N N . LEU A 1 283 ? -20.273 24.018 7.500 1.00 54.72 283 LEU A N 1
ATOM 2122 C CA . LEU A 1 283 ? -21.101 25.226 7.585 1.00 54.72 283 LEU A CA 1
ATOM 2123 C C . LEU A 1 283 ? -22.597 24.889 7.587 1.00 54.72 283 LEU A C 1
ATOM 2125 O O . LEU A 1 283 ? -23.328 25.424 8.415 1.00 54.72 283 LEU A O 1
ATOM 2129 N N . ARG A 1 284 ? -23.055 23.952 6.747 1.00 56.91 284 ARG A N 1
ATOM 2130 C CA . ARG A 1 284 ? -24.458 23.497 6.751 1.00 56.91 284 ARG A CA 1
ATOM 2131 C C . ARG A 1 284 ? -24.847 22.778 8.044 1.00 56.91 284 ARG A C 1
ATOM 2133 O O . ARG A 1 284 ? -25.943 23.005 8.541 1.00 56.91 284 ARG A O 1
ATOM 2140 N N . LEU A 1 285 ? -23.960 21.971 8.627 1.00 50.25 285 LEU A N 1
ATOM 2141 C CA . LEU A 1 285 ? -24.193 21.312 9.918 1.00 50.25 285 LEU A CA 1
ATOM 2142 C C . LEU A 1 285 ? -24.187 22.305 11.087 1.00 50.25 285 LEU A C 1
ATOM 2144 O O . LEU A 1 285 ? -25.002 22.168 11.995 1.00 50.25 285 LEU A O 1
ATOM 2148 N N . LYS A 1 286 ? -23.334 23.339 11.058 1.00 53.34 286 LYS A N 1
ATOM 2149 C CA . LYS A 1 286 ? -23.404 24.451 12.020 1.00 53.34 286 LYS A CA 1
ATOM 2150 C C . LYS A 1 286 ? -24.707 25.239 11.885 1.00 53.34 286 LYS A C 1
ATOM 2152 O O . LYS A 1 286 ? -25.307 25.556 12.905 1.00 53.34 286 LYS A O 1
ATOM 2157 N N . PHE A 1 287 ? -25.171 25.495 10.661 1.00 55.53 287 PHE A N 1
ATOM 2158 C CA . PHE A 1 287 ? -26.467 26.137 10.419 1.00 55.53 287 PHE A CA 1
ATOM 2159 C C . PHE A 1 287 ? -27.642 25.277 10.897 1.00 55.53 287 PHE A C 1
ATOM 2161 O O . PHE A 1 287 ? -28.542 25.797 11.545 1.00 55.53 287 PHE A O 1
ATOM 2168 N N . LEU A 1 288 ? -27.614 23.962 10.666 1.00 49.47 288 LEU A N 1
ATOM 2169 C CA . LEU A 1 288 ? -28.634 23.043 11.179 1.00 49.47 288 LEU A CA 1
ATOM 2170 C C . LEU A 1 288 ? -28.621 22.979 12.711 1.00 49.47 288 LEU A C 1
ATOM 2172 O O . LEU A 1 288 ? -29.681 23.068 13.317 1.00 49.47 288 LEU A O 1
ATOM 2176 N N . LYS A 1 289 ? -27.440 22.929 13.344 1.00 47.81 289 LYS A N 1
ATOM 2177 C CA . LYS A 1 289 ? -27.307 22.944 14.810 1.00 47.81 289 LYS A CA 1
ATOM 2178 C C . LYS A 1 289 ? -27.760 24.274 15.426 1.00 47.81 289 LYS A C 1
ATOM 2180 O O . LYS A 1 289 ? -28.373 24.260 16.487 1.00 47.81 289 LYS A O 1
ATOM 2185 N N . ALA A 1 290 ? -27.510 25.400 14.756 1.00 53.88 290 ALA A N 1
ATOM 2186 C CA . ALA A 1 290 ? -28.032 26.707 15.156 1.00 53.88 290 ALA A CA 1
ATOM 2187 C C . ALA A 1 290 ? -29.557 26.803 14.962 1.00 53.88 290 ALA A C 1
ATOM 2189 O O . ALA A 1 290 ? -30.243 27.395 15.787 1.00 53.88 290 ALA A O 1
ATOM 2190 N N . SER A 1 291 ? -30.101 26.162 13.922 1.00 47.19 291 SER A N 1
ATOM 2191 C CA . SER A 1 291 ? -31.540 26.150 13.633 1.00 47.19 291 SER A CA 1
ATOM 2192 C C . SER A 1 291 ? -32.342 25.214 14.544 1.00 47.19 291 SER A C 1
ATOM 2194 O O . SER A 1 291 ? -33.527 25.452 14.751 1.00 47.19 291 SER A O 1
ATOM 2196 N N . THR A 1 292 ? -31.736 24.162 15.103 1.00 50.22 292 THR A N 1
ATOM 2197 C CA . THR A 1 292 ? -32.412 23.221 16.019 1.00 50.22 292 THR A CA 1
ATOM 2198 C C . THR A 1 292 ? -32.253 23.578 17.498 1.00 50.22 292 THR A C 1
ATOM 2200 O O . THR A 1 292 ? -32.856 22.925 18.348 1.00 50.22 292 THR A O 1
ATOM 2203 N N . SER A 1 293 ? -31.468 24.610 17.832 1.00 47.19 293 SER A N 1
ATOM 2204 C CA . SER A 1 293 ? -31.191 24.977 19.228 1.00 47.19 293 SER A CA 1
ATOM 2205 C C . SER A 1 293 ? -32.313 25.763 19.922 1.00 47.19 293 SER A C 1
ATOM 2207 O O . SER A 1 293 ? -32.156 26.077 21.096 1.00 47.19 293 SER A O 1
ATOM 2209 N N . ASN A 1 294 ? -33.444 26.031 19.254 1.00 49.91 294 ASN A N 1
ATOM 2210 C CA . ASN A 1 294 ? -34.549 26.811 19.831 1.00 49.91 294 ASN A CA 1
ATOM 2211 C C . ASN A 1 294 ? -35.882 26.058 20.013 1.00 49.91 294 ASN A C 1
ATOM 2213 O O . ASN A 1 294 ? -36.849 26.685 20.429 1.00 49.91 294 ASN A O 1
ATOM 2217 N N . SER A 1 295 ? -35.983 24.745 19.757 1.00 48.56 295 SER A N 1
ATOM 2218 C CA . SER A 1 295 ? -37.273 24.051 19.985 1.00 48.56 295 SER A CA 1
ATOM 2219 C C . SER A 1 295 ? -37.235 22.570 20.370 1.00 48.56 295 SER A C 1
ATOM 2221 O O . SER A 1 295 ? -38.210 22.090 20.939 1.00 48.56 295 SER A O 1
ATOM 2223 N N . VAL A 1 296 ? -36.144 21.826 20.140 1.00 46.25 296 VAL A N 1
ATOM 2224 C CA . VAL A 1 296 ? -36.156 20.361 20.373 1.00 46.25 296 VAL A CA 1
ATOM 2225 C C . VAL A 1 296 ? -35.500 19.946 21.698 1.00 46.25 296 VAL A C 1
ATOM 2227 O O . VAL A 1 296 ? -35.863 18.918 22.266 1.00 46.25 296 VAL A O 1
ATOM 2230 N N . LEU A 1 297 ? -34.610 20.765 22.274 1.00 40.31 297 LEU A N 1
ATOM 2231 C CA . LEU A 1 297 ? -33.994 20.449 23.575 1.00 40.31 297 LEU A CA 1
ATOM 2232 C C . LEU A 1 297 ? -34.951 20.651 24.770 1.00 40.31 297 LEU A C 1
ATOM 2234 O O . LEU A 1 297 ? -34.701 20.116 25.845 1.00 40.31 297 LEU A O 1
ATOM 2238 N N . ALA A 1 298 ? -36.070 21.358 24.580 1.00 41.44 298 ALA A N 1
ATOM 2239 C CA . ALA A 1 298 ? -37.076 21.559 25.626 1.00 41.44 298 ALA A CA 1
ATOM 2240 C C . ALA A 1 298 ? -37.993 20.338 25.842 1.00 41.44 298 ALA A C 1
ATOM 2242 O O . ALA A 1 298 ? -38.587 20.211 26.907 1.00 41.44 298 ALA A O 1
ATOM 2243 N N . HIS A 1 299 ? -38.081 19.404 24.885 1.00 41.34 299 HIS A N 1
ATOM 2244 C CA . HIS A 1 299 ? -38.979 18.247 25.007 1.00 41.34 299 HIS A CA 1
ATOM 2245 C C . HIS A 1 299 ? -38.327 16.969 25.550 1.00 41.34 299 HIS A C 1
ATOM 2247 O O . HIS A 1 299 ? -39.050 16.063 25.951 1.00 41.34 299 HIS A O 1
ATOM 2253 N N . PHE A 1 300 ? -36.995 16.888 25.632 1.00 35.25 300 PHE A N 1
ATOM 2254 C CA . PHE A 1 300 ? -36.322 15.682 26.143 1.00 35.25 300 PHE A CA 1
ATOM 2255 C C . PHE A 1 300 ? -35.973 15.725 27.638 1.00 35.25 300 PHE A C 1
ATOM 2257 O O . PHE A 1 300 ? -35.668 14.685 28.211 1.00 35.25 300 PHE A O 1
ATOM 2264 N N . ILE A 1 301 ? -36.062 16.888 28.292 1.00 38.31 301 ILE A N 1
ATOM 2265 C CA . ILE A 1 301 ? -35.807 17.014 29.741 1.00 38.31 301 ILE A CA 1
ATOM 2266 C C . ILE A 1 301 ? -37.096 16.835 30.570 1.00 38.31 301 ILE A C 1
ATOM 2268 O O . ILE A 1 301 ? -37.025 16.590 31.767 1.00 38.31 301 ILE A O 1
ATOM 2272 N N . CYS A 1 302 ? -38.280 16.835 29.946 1.00 33.72 302 CYS A N 1
ATOM 2273 C CA . CYS A 1 302 ? -39.557 16.687 30.660 1.00 33.72 302 CYS A CA 1
ATOM 2274 C C . CYS A 1 302 ? -40.103 15.241 30.722 1.00 33.72 302 CYS A C 1
ATOM 2276 O O . CYS A 1 302 ? -41.220 15.044 31.184 1.00 33.72 302 CYS A O 1
ATOM 2278 N N . ALA A 1 303 ? -39.348 14.237 30.255 1.00 35.78 303 ALA A N 1
ATOM 2279 C CA . ALA A 1 303 ? -39.764 12.822 30.251 1.00 35.78 303 ALA A CA 1
ATOM 2280 C C . ALA A 1 303 ? -39.020 11.936 31.274 1.00 35.78 303 ALA A C 1
ATOM 2282 O O . ALA A 1 303 ? -39.214 10.724 31.291 1.00 35.78 303 ALA A O 1
ATOM 2283 N N . CYS A 1 304 ? -38.196 12.532 32.138 1.00 40.12 304 CYS A N 1
ATOM 2284 C CA . CYS A 1 304 ? -37.609 11.867 33.302 1.00 40.12 304 CYS A CA 1
ATOM 2285 C C . CYS A 1 304 ? -37.906 12.690 34.559 1.00 40.12 304 CYS A C 1
ATOM 2287 O O . CYS A 1 304 ? -37.005 13.298 35.135 1.00 40.12 304 CYS A O 1
ATOM 2289 N N . HIS A 1 305 ? -39.180 12.732 34.943 1.00 37.66 305 HIS A N 1
ATOM 2290 C CA . HIS A 1 305 ? -39.618 12.956 36.315 1.00 37.66 305 HIS A CA 1
ATOM 2291 C C . HIS A 1 305 ? -40.981 12.306 36.534 1.00 37.66 305 HIS A C 1
ATOM 2293 O O . HIS A 1 305 ? -41.811 12.378 35.600 1.00 37.66 305 HIS A O 1
#

Secondary structure (DSSP, 8-state):
---------------------------SHHHHHHHHHHHHHHHHHHHHSSSSSSTTS-SS------TTSPPHHHHHHHHHHHHHHHTTHHHHHHHHHHHHHHH---HHHHHHHHTTHHHHHHHIIIIIHHHHHSSHHHHHHHHHHHHHHHIIIIIIIHHHHHHHTSTTSTTHHHHTS-HHHHHHHHHHHHHHHIIIIIHHHHHHHHH--TTHHHHHHHHHHSTTHHHHHHHHHHHHHHHHHHHHHHHHH--TTS-THHHHHHHHHHHHHHHHHHHHHHHHHHHHHHHHHHHSTTTSTTTSSTT--

Foldseek 3Di:
DDDDDDDDDDDDDDDDDDDDDDDDDDDDPVVVVVVVVVVVVVVVVVVVVVPP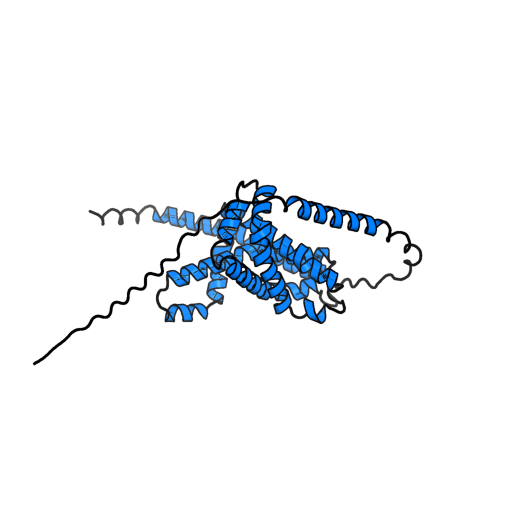PPPPPPPPPPPPPQLQADDLVLLLVLQLVLQLLCQQLLVLLVVLLVCCPVVPVDPVVNVVVVVPVVVSSVCSLQPVSLVCCDDPNVLLSNLLSNLLSCQLRVVQVSVLCVVQVHCPRPCNVVQPVVQLVNLLVSQLRSLQCSLQPNSQVSCCPVVVPPCSNVVSNVQCPPPCSSVVSSRSRSVRRNVVRVVCNCLRGGDRPDRSVVVVCVVVVVSVVSSVVSVVVVVVVVVVVVVVVVVPPPPDVVPPVVPPD